Protein AF-A0A7S1RHR1-F1 (afdb_monomer_lite)

Radius of gyration: 19.96 Å; chains: 1; bounding box: 43×44×59 Å

Organism: Alexandrium catenella (NCBI:txid2925)

pLDDT: mean 72.11, std 17.08, range [37.34, 98.31]

Sequence (278 aa):
VALNMLRVDAGNPLFGNVAAIFSPSLWQGAVAAAGIDSGIYTLCCNHTYLRTNGSAQVPCRRIAPTLLCRAGEPTPGVFGAMDHALLNNHLMYGAADSLLRVLSRWHGDGGANITLLESTYFIEANILGSPLYSERHVKALVGSFGPLFGTARGRLLQEYAARHSIALAWALGPALSNVSKMDDRTMAISFHPQARLLDATSPALDLVNVTIARSVKEAFVRIWDGASRERDALGQLPQGRVLELWEAAKRALPAALHVHLPAAGDCTDWHACLGLNA

Foldseek 3Di:
DFDPLVQFQQAAVVPDQKDFDFFCVLCPQFAAWELADVVLLCLALVPVLVPDPPRDCPVNVVCVVLFPSPFDDFPQDDPPPDRHTYRDSCSNVVHPCLVVVSVVVLVPPLDDQDAVSPRNRTGGSPRPDDRPDDLLGTQEMEGQLQPQQLDPNVVVVLVVCQVSLHWYWYDVGVVVDPPVDDDPPDDSPGRDSFFTFTQLPRPSVVLVVDDDDPQLNVQLVVLRNVSNVVCVVVVGDDPVVSVVSVVSNVVSDDLQRRATPAHVPQDPDSSSDRHDRD

Secondary structure (DSSP, 8-state):
-EE-TT--TT--TTS-SEEEEE-GGGGTT--EEESS-HHHHHHHH-HHHHTSTT--HHHHHHHGGGS--S-PPPBPP-TTT--SEEE--HHHHSSTTHHHHHHHHHTT-TTPPPPHHHHHS-EE---SS-----GGGEEEEEEEHHHHTTSHHHHHHHHHHHHTT-EEEEE-TTTTS-GGG--TTS-------PPEEE-TT-GGGGGGT-PPPHHHHHHHHHHHHHHHHHHHHHSSPPHHHHHHHHHHHHHHS-GGGEEPPPPTTS-S-TTT------

Structure (mmCIF, N/CA/C/O backbone):
data_AF-A0A7S1RHR1-F1
#
_entry.id   AF-A0A7S1RHR1-F1
#
loop_
_atom_site.group_PDB
_atom_site.id
_atom_site.type_symbol
_atom_site.label_atom_id
_atom_site.label_alt_id
_atom_site.label_comp_id
_atom_site.label_asym_id
_atom_site.label_entity_id
_atom_site.label_seq_id
_atom_site.pdbx_PDB_ins_code
_atom_site.Cartn_x
_atom_site.Cartn_y
_atom_site.Cartn_z
_atom_site.occupancy
_atom_site.B_iso_or_equiv
_atom_site.auth_seq_id
_atom_site.auth_comp_id
_atom_site.auth_asym_id
_atom_site.auth_atom_id
_atom_site.pdbx_PDB_model_num
ATOM 1 N N . VAL A 1 1 ? 3.230 -10.412 -10.188 1.00 51.38 1 VAL A N 1
ATOM 2 C CA . VAL A 1 1 ? 3.028 -10.038 -8.758 1.00 51.38 1 VAL A CA 1
ATOM 3 C C . VAL A 1 1 ? 4.259 -9.256 -8.345 1.00 51.38 1 VAL A C 1
ATOM 5 O O . VAL A 1 1 ? 5.352 -9.767 -8.519 1.00 51.38 1 VAL A O 1
ATOM 8 N N . ALA A 1 2 ? 4.129 -8.017 -7.877 1.00 53.66 2 ALA A N 1
ATOM 9 C CA . ALA A 1 2 ? 5.299 -7.209 -7.527 1.00 53.66 2 ALA A CA 1
ATOM 10 C C . ALA A 1 2 ? 5.720 -7.457 -6.071 1.00 53.66 2 ALA A C 1
ATOM 12 O O . ALA A 1 2 ? 4.872 -7.442 -5.176 1.00 53.66 2 ALA A O 1
ATOM 13 N N . LEU A 1 3 ? 7.017 -7.662 -5.826 1.00 57.94 3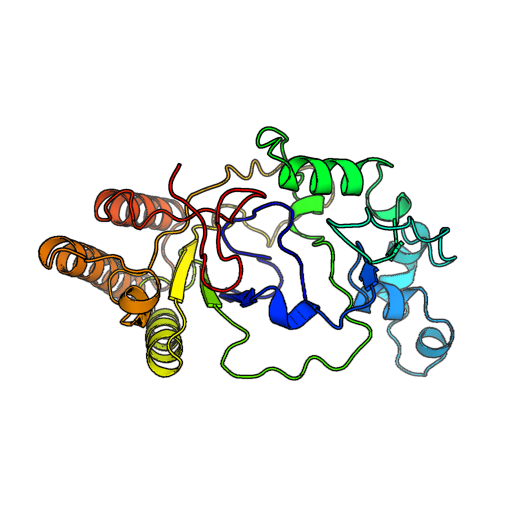 LEU A N 1
ATOM 14 C CA . LEU A 1 3 ? 7.556 -7.700 -4.470 1.00 57.94 3 LEU A CA 1
ATOM 15 C C . LEU A 1 3 ? 7.894 -6.271 -4.046 1.00 57.94 3 LEU A C 1
ATOM 17 O O . LEU A 1 3 ? 8.733 -5.605 -4.650 1.00 57.94 3 LEU A O 1
ATOM 21 N N . ASN A 1 4 ? 7.269 -5.790 -2.974 1.00 59.78 4 ASN A N 1
ATOM 22 C CA . ASN A 1 4 ? 7.582 -4.483 -2.397 1.00 59.78 4 ASN A CA 1
ATOM 23 C C . ASN A 1 4 ? 8.824 -4.563 -1.491 1.00 59.78 4 ASN A C 1
ATOM 25 O O . ASN A 1 4 ? 8.771 -4.287 -0.292 1.00 59.78 4 ASN A O 1
ATOM 29 N N . MET A 1 5 ? 9.945 -4.990 -2.074 1.00 56.50 5 MET A N 1
ATOM 30 C CA . MET A 1 5 ? 11.200 -5.238 -1.353 1.00 56.50 5 MET A CA 1
ATOM 31 C C . MET A 1 5 ? 11.839 -3.949 -0.816 1.00 56.50 5 MET A C 1
ATOM 33 O O . MET A 1 5 ? 12.637 -3.981 0.114 1.00 56.50 5 MET A O 1
ATOM 37 N N . LEU A 1 6 ? 11.444 -2.798 -1.364 1.00 57.69 6 LEU A N 1
ATOM 38 C CA . LEU A 1 6 ? 11.916 -1.477 -0.946 1.00 57.69 6 LEU A CA 1
ATOM 39 C C . LEU A 1 6 ? 11.135 -0.875 0.221 1.00 57.69 6 LEU A C 1
ATOM 41 O O . LEU A 1 6 ? 11.430 0.237 0.651 1.00 57.69 6 LEU A O 1
ATOM 45 N N . ARG A 1 7 ? 10.149 -1.607 0.738 1.00 64.31 7 ARG A N 1
ATOM 46 C CA . ARG A 1 7 ? 9.278 -1.171 1.826 1.00 64.31 7 ARG A CA 1
ATOM 47 C C . ARG A 1 7 ? 8.540 0.144 1.554 1.00 64.31 7 ARG A C 1
ATOM 49 O O . ARG A 1 7 ? 8.274 0.906 2.480 1.00 64.31 7 ARG A O 1
ATOM 56 N N . VAL A 1 8 ? 8.178 0.397 0.296 1.00 66.94 8 VAL A N 1
ATOM 57 C CA . VAL A 1 8 ? 7.383 1.573 -0.074 1.00 66.94 8 VAL A CA 1
ATOM 58 C C . VAL A 1 8 ? 6.013 1.458 0.591 1.00 66.94 8 VAL A C 1
ATOM 60 O O . VAL A 1 8 ? 5.354 0.416 0.547 1.00 66.94 8 VAL A O 1
ATOM 63 N N . ASP A 1 9 ? 5.561 2.510 1.247 1.00 68.12 9 ASP A N 1
ATOM 64 C CA . ASP A 1 9 ? 4.342 2.482 2.043 1.00 68.12 9 ASP A CA 1
ATOM 65 C C . ASP A 1 9 ? 3.096 2.229 1.175 1.00 68.12 9 ASP A C 1
ATOM 67 O O . ASP A 1 9 ? 2.330 1.333 1.512 1.00 68.12 9 ASP A O 1
ATOM 71 N N . ALA A 1 10 ? 2.921 2.892 0.027 1.00 63.47 10 ALA A N 1
ATOM 72 C CA . ALA A 1 10 ? 1.697 2.786 -0.790 1.00 63.47 10 ALA A CA 1
ATOM 73 C C . ALA A 1 10 ? 1.747 1.825 -1.996 1.00 63.47 10 ALA A C 1
ATOM 75 O O . ALA A 1 10 ? 0.843 1.847 -2.830 1.00 63.47 10 ALA A O 1
ATOM 76 N N . GLY A 1 11 ? 2.758 0.960 -2.109 1.00 62.16 11 GLY A N 1
ATOM 77 C CA . GLY A 1 11 ? 2.964 0.190 -3.344 1.00 62.16 11 GLY A CA 1
ATOM 78 C C . GLY A 1 11 ? 3.371 1.095 -4.518 1.00 62.16 11 GLY A C 1
ATOM 79 O O . GLY A 1 11 ? 3.924 2.171 -4.295 1.00 62.16 11 GLY A O 1
ATOM 80 N N . ASN A 1 12 ? 3.150 0.662 -5.766 1.00 61.69 12 ASN A N 1
ATOM 81 C CA . ASN A 1 12 ? 3.604 1.411 -6.943 1.00 61.69 12 ASN A CA 1
ATOM 82 C C . ASN A 1 12 ? 2.559 2.451 -7.402 1.00 61.69 12 ASN A C 1
ATOM 84 O O . ASN A 1 12 ? 1.489 2.054 -7.872 1.00 61.69 12 ASN A O 1
ATOM 88 N N . PRO A 1 13 ? 2.869 3.761 -7.356 1.00 58.56 13 PRO A N 1
ATOM 89 C CA . PRO A 1 13 ? 1.935 4.818 -7.754 1.00 58.56 13 PRO A CA 1
ATOM 90 C C . PRO A 1 13 ? 1.550 4.801 -9.239 1.00 58.56 13 PRO A C 1
ATOM 92 O O . PRO A 1 13 ? 0.553 5.415 -9.610 1.00 58.56 13 PRO A O 1
ATOM 95 N N . LEU A 1 14 ? 2.321 4.125 -10.097 1.00 59.72 14 LEU A N 1
ATOM 96 C CA . LEU A 1 14 ? 2.040 4.036 -11.531 1.00 59.72 14 LEU A CA 1
ATOM 97 C C . LEU A 1 14 ? 0.889 3.076 -11.856 1.00 59.72 14 LEU A C 1
ATOM 99 O O . LEU A 1 14 ? 0.256 3.221 -12.898 1.00 59.72 14 LEU A O 1
ATOM 103 N N . PHE A 1 15 ? 0.609 2.104 -10.983 1.00 60.72 15 PHE A N 1
ATOM 104 C CA . PHE A 1 15 ? -0.313 0.998 -11.282 1.00 60.72 15 PHE A CA 1
ATOM 105 C C . PHE A 1 15 ? -1.647 1.090 -10.538 1.00 60.72 15 PHE A C 1
ATOM 107 O O . PHE A 1 15 ? -2.517 0.240 -10.722 1.00 60.72 15 PHE A O 1
ATOM 114 N N . GLY A 1 16 ? -1.841 2.136 -9.733 1.00 72.56 16 GLY A N 1
ATOM 115 C CA . GLY A 1 16 ? -3.128 2.458 -9.133 1.00 72.56 16 GLY A CA 1
ATOM 116 C C . GLY A 1 16 ? -3.031 2.978 -7.706 1.00 72.56 16 GLY A C 1
ATOM 117 O O . GLY A 1 16 ? -1.963 3.107 -7.119 1.00 72.56 16 GLY A O 1
ATOM 118 N N . ASN A 1 17 ? -4.203 3.264 -7.142 1.00 82.81 17 ASN A N 1
ATOM 119 C CA . ASN A 1 17 ? -4.338 3.817 -5.793 1.00 82.81 17 ASN A CA 1
ATOM 120 C C . ASN A 1 17 ? -4.521 2.739 -4.713 1.00 82.81 17 ASN A C 1
ATOM 122 O O . ASN A 1 17 ? -4.714 3.079 -3.548 1.00 82.81 17 ASN A O 1
ATOM 126 N N . VAL A 1 18 ? -4.530 1.462 -5.097 1.00 84.75 18 VAL A N 1
ATOM 127 C CA . VAL A 1 18 ? -4.710 0.322 -4.194 1.00 84.75 18 VAL A CA 1
ATOM 128 C C . VAL A 1 18 ? -3.635 -0.708 -4.502 1.00 84.75 18 VAL A C 1
ATOM 130 O O . VAL A 1 18 ? -3.480 -1.111 -5.653 1.00 84.75 18 VAL A O 1
ATOM 133 N N . ALA A 1 19 ? -2.929 -1.155 -3.472 1.00 83.75 19 ALA A N 1
ATOM 134 C CA . ALA A 1 19 ? -1.992 -2.266 -3.548 1.00 83.75 19 ALA A CA 1
ATOM 135 C C . ALA A 1 19 ? -2.483 -3.434 -2.683 1.00 83.75 19 ALA A C 1
ATOM 137 O O . ALA A 1 19 ? -3.143 -3.232 -1.665 1.00 83.75 19 ALA A O 1
ATOM 138 N N . ALA A 1 20 ? -2.142 -4.660 -3.076 1.00 83.56 20 ALA A N 1
ATOM 139 C CA . ALA A 1 20 ? -2.413 -5.862 -2.295 1.00 83.56 20 ALA A CA 1
ATOM 140 C C . ALA A 1 20 ? -1.114 -6.406 -1.695 1.00 83.56 20 ALA A C 1
ATOM 142 O O . ALA A 1 20 ? -0.080 -6.460 -2.363 1.00 83.56 20 ALA A O 1
ATOM 143 N N . ILE A 1 21 ? -1.181 -6.828 -0.435 1.00 80.38 21 ILE A N 1
ATOM 144 C CA . ILE A 1 21 ? -0.123 -7.561 0.253 1.00 80.38 21 ILE A CA 1
ATOM 145 C C . ILE A 1 21 ? -0.544 -9.021 0.304 1.00 80.38 21 ILE A C 1
ATOM 147 O O . ILE A 1 21 ? -1.533 -9.386 0.948 1.00 80.38 21 ILE A O 1
ATOM 151 N N . PHE A 1 22 ? 0.233 -9.852 -0.377 1.00 78.69 22 PHE A N 1
ATOM 152 C CA . PHE A 1 22 ? -0.018 -11.280 -0.444 1.00 78.69 22 PHE A CA 1
ATOM 153 C C . PHE A 1 22 ? 0.652 -12.023 0.717 1.00 78.69 22 PHE A C 1
ATOM 155 O O . PHE A 1 22 ? 1.689 -11.606 1.237 1.00 78.69 22 PHE A O 1
ATOM 162 N N . SER A 1 23 ? 0.040 -13.127 1.133 1.00 77.25 23 SER A N 1
ATOM 163 C CA . SER A 1 23 ? 0.667 -14.096 2.029 1.00 77.25 23 SER A CA 1
ATOM 164 C C . SER A 1 23 ? 1.804 -14.818 1.297 1.00 77.25 23 SER A C 1
ATOM 166 O O . SER A 1 23 ? 1.631 -15.151 0.120 1.00 77.25 23 SER A O 1
ATOM 168 N N . PRO A 1 24 ? 2.929 -15.137 1.965 1.00 73.25 24 PRO A N 1
ATOM 169 C CA . PRO A 1 24 ? 4.011 -15.914 1.354 1.00 73.25 24 PRO A CA 1
ATOM 170 C C . PRO A 1 24 ? 3.569 -17.277 0.804 1.00 73.25 24 PRO A C 1
ATOM 172 O O . PRO A 1 24 ? 4.206 -17.806 -0.101 1.00 73.25 24 PRO A O 1
ATOM 175 N N . SER A 1 25 ? 2.457 -17.838 1.296 1.00 73.94 25 SER A N 1
ATOM 176 C CA . SER A 1 25 ? 1.901 -19.098 0.780 1.00 73.94 25 SER A CA 1
ATOM 177 C C . SER A 1 25 ? 1.485 -19.005 -0.686 1.00 73.94 25 SER A C 1
ATOM 179 O O . SER A 1 25 ? 1.529 -20.012 -1.387 1.00 73.94 25 SER A O 1
ATOM 181 N N . LEU A 1 26 ? 1.159 -17.806 -1.185 1.00 72.19 26 LEU A N 1
ATOM 182 C CA . LEU A 1 26 ? 0.900 -17.595 -2.609 1.00 72.19 26 LEU A CA 1
ATOM 183 C C . LEU A 1 26 ? 2.132 -17.928 -3.469 1.00 72.19 26 LEU A C 1
ATOM 185 O O . LEU A 1 26 ? 1.989 -18.225 -4.653 1.00 72.19 26 LEU A O 1
ATOM 189 N N . TRP A 1 27 ? 3.335 -17.855 -2.894 1.00 66.44 27 TRP A N 1
ATOM 190 C CA . TRP A 1 27 ? 4.604 -17.982 -3.611 1.00 66.44 27 TRP A CA 1
ATOM 191 C C . TRP A 1 27 ? 5.338 -19.290 -3.319 1.00 66.44 27 TRP A 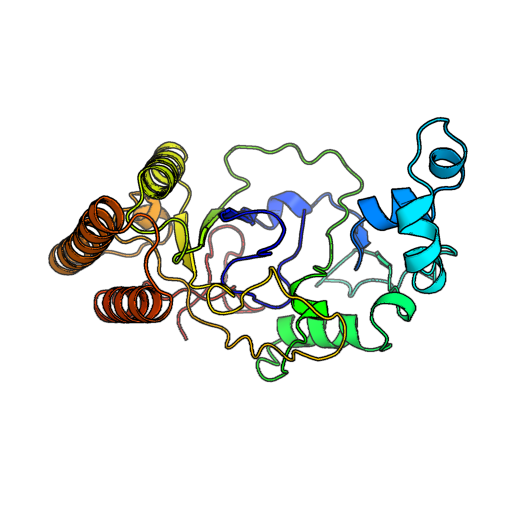C 1
ATOM 193 O O . TRP A 1 27 ? 6.371 -19.527 -3.928 1.00 66.44 27 TRP A O 1
ATOM 203 N N . GLN A 1 28 ? 4.821 -20.163 -2.446 1.00 66.00 28 GLN A N 1
ATOM 204 C CA . GLN A 1 28 ? 5.487 -21.434 -2.113 1.00 66.00 28 GLN A CA 1
ATOM 205 C C . GLN A 1 28 ? 5.733 -22.342 -3.333 1.00 66.00 28 GLN A C 1
ATOM 207 O O . GLN A 1 28 ? 6.618 -23.186 -3.286 1.00 66.00 28 GLN A O 1
ATOM 212 N N . GLY A 1 29 ? 4.973 -22.166 -4.420 1.00 58.94 29 GLY A N 1
ATOM 213 C CA . GLY A 1 29 ? 5.179 -22.865 -5.695 1.00 58.94 29 GLY A CA 1
ATOM 214 C C . GLY A 1 29 ? 5.792 -22.010 -6.809 1.00 58.94 29 GLY A C 1
ATOM 215 O O . GLY A 1 29 ? 5.849 -22.461 -7.951 1.00 58.94 29 GLY A O 1
ATOM 216 N N . ALA A 1 30 ? 6.189 -20.767 -6.526 1.00 60.31 30 ALA A N 1
ATOM 217 C CA . ALA A 1 30 ? 6.898 -19.947 -7.499 1.00 60.31 30 ALA A CA 1
ATOM 218 C C . ALA A 1 30 ? 8.349 -20.444 -7.630 1.00 60.31 30 ALA A C 1
ATOM 220 O O . ALA A 1 30 ? 8.926 -20.964 -6.682 1.00 60.31 30 ALA A O 1
ATOM 221 N N . VAL A 1 31 ? 8.919 -20.330 -8.832 1.00 54.53 31 VAL A N 1
ATOM 222 C CA . VAL A 1 31 ? 10.272 -20.842 -9.143 1.00 54.53 31 VAL A CA 1
ATOM 223 C C . VAL A 1 31 ? 11.233 -19.711 -9.538 1.00 54.53 31 VAL A C 1
ATOM 225 O O . VAL A 1 31 ? 12.451 -19.875 -9.511 1.00 54.53 31 VAL A O 1
ATOM 228 N N . ALA A 1 32 ? 10.710 -18.524 -9.864 1.00 57.66 32 ALA A N 1
ATOM 229 C CA . ALA A 1 32 ? 11.517 -17.374 -10.255 1.00 57.66 32 ALA A CA 1
ATOM 230 C C . ALA A 1 32 ? 10.906 -16.047 -9.781 1.00 57.66 32 ALA A C 1
ATOM 232 O O . ALA A 1 32 ? 9.690 -15.898 -9.672 1.00 57.66 32 ALA A O 1
ATOM 233 N N . ALA A 1 33 ? 11.779 -15.074 -9.530 1.00 55.94 33 ALA A N 1
ATOM 234 C CA . ALA A 1 33 ? 11.450 -13.659 -9.440 1.00 55.94 33 ALA A CA 1
ATOM 235 C C . ALA A 1 33 ? 12.447 -12.906 -10.328 1.00 55.94 33 ALA A C 1
ATOM 237 O O . ALA A 1 33 ? 13.637 -13.222 -10.331 1.00 55.94 33 ALA A O 1
ATOM 238 N N . ALA A 1 34 ? 11.986 -11.934 -11.111 1.00 56.00 34 ALA A N 1
ATOM 239 C CA . ALA A 1 34 ? 12.864 -11.119 -11.938 1.00 56.00 34 ALA A CA 1
ATOM 240 C C . ALA A 1 34 ? 12.864 -9.677 -11.442 1.00 56.00 34 ALA A C 1
ATOM 242 O O . ALA A 1 34 ? 11.834 -9.109 -11.113 1.00 56.00 34 ALA A O 1
ATOM 243 N N . GLY A 1 35 ? 14.023 -9.027 -11.468 1.00 55.16 35 GLY A N 1
ATOM 244 C CA . GLY A 1 35 ? 14.113 -7.614 -11.105 1.00 55.16 35 GLY A CA 1
ATOM 245 C C . GLY A 1 35 ? 13.209 -6.696 -11.926 1.00 55.16 35 GLY A C 1
ATOM 246 O O . GLY A 1 35 ? 12.921 -5.609 -11.466 1.00 55.16 35 GLY A O 1
ATOM 247 N N . ILE A 1 36 ? 12.747 -7.138 -13.097 1.00 59.81 36 ILE A N 1
ATOM 248 C CA . ILE A 1 36 ? 12.125 -6.310 -14.129 1.00 59.81 36 ILE A CA 1
ATOM 249 C C . ILE A 1 36 ? 10.686 -6.738 -14.379 1.00 59.81 36 ILE A C 1
ATOM 251 O O . ILE A 1 36 ? 10.382 -7.933 -14.366 1.00 59.81 36 ILE A O 1
ATOM 255 N N . ASP A 1 37 ? 9.869 -5.753 -14.746 1.00 62.09 37 ASP A N 1
ATOM 256 C CA . ASP A 1 37 ? 8.618 -5.927 -15.481 1.00 62.09 37 ASP A CA 1
ATOM 257 C C . ASP A 1 37 ? 8.791 -6.944 -16.639 1.00 62.09 37 ASP A C 1
ATOM 259 O O . ASP A 1 37 ? 9.420 -6.667 -17.670 1.00 62.09 37 ASP A O 1
ATOM 263 N N . SER A 1 38 ? 8.249 -8.154 -16.469 1.00 61.09 38 SER A N 1
ATOM 264 C CA . SER A 1 38 ? 8.263 -9.199 -17.503 1.00 61.09 38 SER A CA 1
ATOM 265 C C . SER A 1 38 ? 7.528 -8.776 -18.760 1.00 61.09 38 SER A C 1
ATOM 267 O O . SER A 1 38 ? 7.839 -9.287 -19.838 1.00 61.09 38 SER A O 1
ATOM 269 N N . GLY A 1 39 ? 6.585 -7.843 -18.648 1.00 66.56 39 GLY A N 1
ATOM 270 C CA . GLY A 1 39 ? 5.950 -7.170 -19.764 1.00 66.56 39 GLY A CA 1
ATOM 271 C C . GLY A 1 39 ? 6.989 -6.416 -20.576 1.00 66.56 39 GLY A C 1
ATOM 272 O O . GLY A 1 39 ? 7.149 -6.719 -21.750 1.00 66.56 39 GLY A O 1
ATOM 273 N N . ILE A 1 40 ? 7.777 -5.525 -19.969 1.00 68.62 40 ILE A N 1
ATOM 274 C CA . ILE A 1 40 ? 8.864 -4.809 -20.668 1.00 68.62 40 ILE A CA 1
ATOM 275 C C . ILE A 1 40 ? 9.868 -5.785 -21.298 1.00 68.62 40 ILE A C 1
ATOM 277 O O . ILE A 1 40 ? 10.240 -5.616 -22.462 1.00 68.62 40 ILE A O 1
ATOM 281 N N . TYR A 1 41 ? 10.275 -6.835 -20.579 1.00 70.50 41 TYR A N 1
ATOM 282 C CA . TYR A 1 41 ? 11.146 -7.863 -21.154 1.00 70.50 41 TYR A CA 1
ATOM 283 C C . TYR A 1 41 ? 10.479 -8.579 -22.339 1.00 70.50 41 TYR A C 1
ATOM 285 O O . TYR A 1 41 ? 11.090 -8.746 -23.388 1.00 70.50 41 TYR A O 1
ATOM 293 N N . THR A 1 42 ? 9.210 -8.969 -22.228 1.00 69.56 42 THR A N 1
ATOM 294 C CA . THR A 1 42 ? 8.474 -9.631 -23.317 1.00 69.56 42 THR A CA 1
ATOM 295 C C . THR A 1 42 ? 8.317 -8.702 -24.515 1.00 69.56 42 THR A C 1
ATOM 297 O O . THR A 1 42 ? 8.567 -9.104 -25.646 1.00 69.56 42 THR A O 1
ATOM 300 N N . LEU A 1 43 ? 7.976 -7.439 -24.278 1.00 70.38 43 LEU A N 1
ATOM 301 C CA . LEU A 1 43 ? 7.824 -6.434 -25.319 1.00 70.38 43 LEU A CA 1
ATOM 302 C C . LEU A 1 43 ? 9.141 -6.207 -26.067 1.00 70.38 43 LEU A C 1
ATOM 304 O O . LEU A 1 43 ? 9.110 -6.040 -27.283 1.00 70.38 43 LEU A O 1
ATOM 308 N N . CYS A 1 44 ? 10.282 -6.208 -25.366 1.00 74.62 44 CYS A N 1
ATOM 309 C CA . CYS A 1 44 ? 11.550 -5.717 -25.915 1.00 74.62 44 CYS A CA 1
ATOM 310 C C . CYS A 1 44 ? 12.625 -6.777 -26.171 1.00 74.62 44 CYS A C 1
ATOM 312 O O . CYS A 1 44 ? 13.544 -6.518 -26.946 1.00 74.62 44 CYS A O 1
ATOM 314 N N . CYS A 1 45 ? 12.509 -7.960 -25.573 1.00 72.12 45 CYS A N 1
ATOM 315 C CA . CYS A 1 45 ? 13.493 -9.038 -25.653 1.00 72.12 45 CYS A CA 1
ATOM 316 C C . CYS A 1 45 ? 12.924 -10.344 -26.233 1.00 72.12 45 CYS A C 1
ATOM 318 O O . CYS A 1 45 ? 13.695 -11.186 -26.695 1.00 72.12 45 CYS A O 1
ATOM 320 N N . ASN A 1 46 ? 11.597 -10.532 -26.275 1.00 74.00 46 ASN A N 1
ATOM 321 C CA . ASN A 1 46 ? 10.999 -11.708 -26.910 1.00 74.00 46 ASN A CA 1
ATOM 322 C C . ASN A 1 46 ? 10.933 -11.520 -28.436 1.00 74.00 46 ASN A C 1
ATOM 324 O O . ASN A 1 46 ? 10.043 -10.861 -28.976 1.00 74.00 46 ASN A O 1
ATOM 328 N N . HIS A 1 47 ? 11.873 -12.142 -29.151 1.00 72.94 47 HIS A N 1
ATOM 329 C CA . HIS A 1 47 ? 11.952 -12.068 -30.612 1.00 72.94 47 HIS A CA 1
ATOM 330 C C . HIS A 1 47 ? 10.693 -12.568 -31.334 1.00 72.94 47 HIS A C 1
ATOM 332 O O . HIS A 1 47 ? 10.392 -12.078 -32.422 1.00 72.94 47 HIS A O 1
ATOM 338 N N . THR A 1 48 ? 9.948 -13.509 -30.751 1.00 72.31 48 THR A N 1
ATOM 339 C CA . THR A 1 48 ? 8.683 -13.996 -31.318 1.00 72.31 48 THR A CA 1
ATOM 340 C C . THR A 1 48 ? 7.599 -12.925 -31.211 1.00 72.31 48 THR A C 1
ATOM 342 O O . THR A 1 48 ? 6.910 -12.642 -32.191 1.00 72.31 48 THR A O 1
ATOM 345 N N . TYR A 1 49 ? 7.501 -12.259 -30.057 1.00 71.62 49 TYR A N 1
ATOM 346 C CA . TYR A 1 49 ? 6.578 -11.140 -29.852 1.00 71.62 49 TYR A CA 1
ATOM 347 C C . TYR A 1 49 ? 6.888 -9.973 -30.805 1.00 71.62 49 TYR A C 1
ATOM 349 O O . TYR A 1 49 ? 6.008 -9.509 -31.528 1.00 71.62 49 TYR A O 1
ATOM 357 N N . LEU A 1 50 ? 8.161 -9.574 -30.894 1.00 73.06 50 LEU A N 1
ATOM 358 C CA . LEU A 1 50 ? 8.640 -8.477 -31.751 1.00 73.06 50 LEU A CA 1
ATOM 359 C C . LEU A 1 50 ? 8.389 -8.683 -33.254 1.00 73.06 50 LEU A C 1
ATOM 361 O O . LEU A 1 50 ? 8.361 -7.718 -34.020 1.00 73.06 50 LEU A O 1
ATOM 365 N N . ARG A 1 51 ? 8.247 -9.938 -33.692 1.00 75.62 51 ARG A N 1
ATOM 366 C CA . ARG A 1 51 ? 7.955 -10.303 -35.087 1.00 75.62 51 ARG A CA 1
ATOM 367 C C . ARG A 1 51 ? 6.458 -10.362 -35.395 1.00 75.62 51 ARG A C 1
ATOM 369 O O . ARG A 1 51 ? 6.094 -10.519 -36.556 1.00 75.62 51 ARG A O 1
ATOM 376 N N . THR A 1 52 ? 5.595 -10.241 -34.389 1.00 77.25 52 THR A N 1
ATOM 377 C CA . THR A 1 52 ? 4.141 -10.281 -34.579 1.00 77.25 52 THR A CA 1
ATOM 378 C C . THR A 1 52 ? 3.643 -8.929 -35.098 1.00 77.25 52 THR A C 1
ATOM 380 O O . THR A 1 52 ? 3.998 -7.879 -34.552 1.00 77.25 52 THR A O 1
ATOM 383 N N . ASN A 1 53 ? 2.821 -8.944 -36.153 1.00 73.88 53 ASN A N 1
ATOM 384 C CA . ASN A 1 53 ? 2.207 -7.740 -36.722 1.00 73.88 53 ASN A CA 1
ATOM 385 C C . ASN A 1 53 ? 1.363 -7.013 -35.664 1.00 73.88 53 ASN A C 1
ATOM 387 O O . ASN A 1 53 ? 0.509 -7.620 -35.025 1.00 73.88 53 ASN A O 1
ATOM 391 N N . GLY A 1 54 ? 1.600 -5.709 -35.491 1.00 68.19 54 GLY A N 1
ATOM 392 C CA . GLY A 1 54 ? 0.919 -4.884 -34.486 1.00 68.19 54 GLY A CA 1
ATOM 393 C C . GLY A 1 54 ? 1.651 -4.774 -33.143 1.00 68.19 54 GLY A C 1
ATOM 394 O O . GLY A 1 54 ? 1.222 -3.999 -32.291 1.00 68.19 54 GLY A O 1
ATOM 395 N N . SER A 1 55 ? 2.774 -5.478 -32.952 1.00 64.56 55 SER A N 1
ATOM 396 C CA . SER A 1 55 ? 3.658 -5.224 -31.809 1.00 64.56 55 SER A CA 1
ATOM 397 C C . SER A 1 55 ? 4.237 -3.803 -31.907 1.00 64.56 55 SER A C 1
ATOM 399 O O . SER A 1 55 ? 4.801 -3.396 -32.927 1.00 64.56 55 SER A O 1
ATOM 401 N N . ALA A 1 56 ? 4.058 -2.996 -30.858 1.00 57.72 56 ALA A N 1
ATOM 402 C CA . ALA A 1 56 ? 4.582 -1.635 -30.828 1.00 57.72 56 ALA A CA 1
ATOM 403 C C . ALA A 1 56 ? 6.111 -1.695 -30.687 1.00 57.72 56 ALA A C 1
ATOM 405 O O . ALA A 1 56 ? 6.637 -1.834 -29.590 1.00 57.72 56 ALA A O 1
ATOM 406 N N . GLN A 1 57 ? 6.848 -1.577 -31.793 1.00 57.31 57 GLN A N 1
ATOM 407 C CA . GLN A 1 57 ? 8.321 -1.571 -31.768 1.00 57.31 57 GLN A CA 1
ATOM 408 C C . GLN A 1 57 ? 8.919 -0.277 -31.175 1.00 57.31 57 GLN A C 1
ATOM 410 O O . GLN A 1 57 ? 10.119 -0.201 -30.900 1.00 57.31 57 GLN A O 1
ATOM 415 N N . VAL A 1 58 ? 8.099 0.767 -31.005 1.00 54.94 58 VAL A N 1
ATOM 416 C CA . VAL A 1 58 ? 8.546 2.132 -30.677 1.00 54.94 58 VAL A CA 1
ATOM 417 C C . VAL A 1 58 ? 9.061 2.285 -29.234 1.00 54.94 58 VAL A C 1
ATOM 419 O O . VAL A 1 58 ? 10.128 2.883 -29.081 1.00 54.94 58 VAL A O 1
ATOM 422 N N . PRO A 1 59 ? 8.417 1.730 -28.182 1.00 58.88 59 PRO A N 1
ATOM 423 C CA . PRO A 1 59 ? 8.955 1.793 -26.819 1.00 58.88 59 PRO A CA 1
ATOM 424 C C . PRO A 1 59 ? 10.291 1.047 -26.700 1.00 58.88 59 PRO A C 1
ATOM 426 O O . PRO A 1 59 ? 11.235 1.519 -26.065 1.00 58.88 59 PRO A O 1
ATOM 429 N N . CYS A 1 60 ? 10.419 -0.084 -27.395 1.00 61.00 60 CYS A N 1
ATOM 430 C CA . CYS A 1 60 ? 11.570 -0.962 -27.244 1.00 61.00 60 CYS A CA 1
ATOM 431 C C . CYS A 1 60 ? 12.843 -0.447 -27.900 1.00 61.00 60 CYS A C 1
ATOM 433 O O . CYS A 1 60 ? 13.915 -0.732 -27.392 1.00 61.00 60 CYS A O 1
ATOM 435 N N . ARG A 1 61 ? 12.792 0.383 -28.948 1.00 62.75 61 ARG A N 1
ATOM 436 C CA . ARG A 1 61 ? 14.034 0.974 -29.488 1.00 62.75 61 ARG A CA 1
ATOM 437 C C . ARG A 1 61 ? 14.774 1.860 -28.480 1.00 62.75 61 ARG A C 1
ATOM 439 O O . ARG A 1 61 ? 15.991 1.971 -28.575 1.00 62.75 61 ARG A O 1
ATOM 446 N N . ARG A 1 62 ? 14.060 2.487 -27.538 1.00 63.12 62 ARG A N 1
ATOM 447 C CA . ARG A 1 62 ? 14.662 3.338 -26.496 1.00 63.12 62 ARG A CA 1
ATOM 448 C C . ARG A 1 62 ? 15.096 2.546 -25.266 1.00 63.12 62 ARG A C 1
ATOM 450 O O . ARG A 1 62 ? 16.118 2.876 -24.682 1.00 63.12 62 ARG A O 1
ATOM 457 N N . ILE A 1 63 ? 14.329 1.518 -24.900 1.00 62.69 63 ILE A N 1
ATOM 458 C CA . ILE A 1 63 ? 14.525 0.753 -23.660 1.00 62.69 63 ILE A CA 1
ATOM 459 C C . ILE A 1 63 ? 15.400 -0.493 -23.894 1.00 62.69 63 ILE A C 1
ATOM 461 O O . ILE A 1 63 ? 16.184 -0.867 -23.037 1.00 62.69 63 ILE A O 1
ATOM 465 N N . ALA A 1 64 ? 15.349 -1.128 -25.068 1.00 64.38 64 ALA A N 1
ATOM 466 C CA . ALA A 1 64 ? 16.125 -2.341 -25.352 1.00 64.38 64 ALA A CA 1
ATOM 467 C C . ALA A 1 64 ? 17.647 -2.186 -25.167 1.00 64.38 64 ALA A C 1
ATOM 469 O O . ALA A 1 64 ? 18.251 -3.136 -24.679 1.00 64.38 64 ALA A O 1
ATOM 470 N N . PRO A 1 65 ? 18.294 -1.040 -25.476 1.00 65.94 65 PRO A N 1
ATOM 471 C CA . PRO A 1 65 ? 19.721 -0.867 -25.192 1.00 65.94 65 PRO A CA 1
ATOM 472 C C . PRO A 1 65 ? 20.069 -0.910 -23.697 1.00 65.94 65 PRO A C 1
ATOM 474 O O . PRO A 1 65 ? 21.207 -1.214 -23.354 1.00 65.94 65 PRO A O 1
ATOM 477 N N . THR A 1 66 ? 19.110 -0.611 -22.814 1.00 62.97 66 THR A N 1
ATOM 478 C CA . THR A 1 66 ? 19.275 -0.695 -21.355 1.00 62.97 66 THR A CA 1
ATOM 479 C C . THR A 1 66 ? 18.768 -2.022 -20.787 1.00 62.97 66 THR A C 1
ATOM 481 O O . THR A 1 66 ? 18.879 -2.258 -19.587 1.00 62.97 66 THR A O 1
ATOM 484 N N . LEU A 1 67 ? 18.245 -2.923 -21.628 1.00 65.56 67 LEU A N 1
ATOM 485 C CA . LEU A 1 67 ? 17.818 -4.259 -21.229 1.00 65.56 67 LEU A CA 1
ATOM 486 C C . LEU A 1 67 ? 18.842 -5.313 -21.655 1.00 65.56 67 LEU A C 1
ATOM 488 O O . LEU A 1 67 ? 19.174 -5.454 -22.831 1.00 65.56 67 LEU A O 1
ATOM 492 N N . LEU A 1 68 ? 19.274 -6.149 -20.711 1.00 66.19 68 LEU A N 1
ATOM 493 C CA . LEU A 1 68 ? 19.974 -7.395 -21.023 1.00 66.19 68 LEU A CA 1
ATOM 494 C C . LEU A 1 68 ? 18.985 -8.417 -21.586 1.00 66.19 68 LEU A C 1
ATOM 496 O O . LEU A 1 68 ? 18.498 -9.301 -20.887 1.00 66.19 68 LEU A O 1
ATOM 500 N N . CYS A 1 69 ? 18.679 -8.298 -22.878 1.00 66.81 69 CYS A N 1
ATOM 501 C CA . CYS A 1 69 ? 17.848 -9.278 -23.579 1.00 66.81 69 CYS A CA 1
ATOM 502 C C . CYS A 1 69 ? 18.557 -10.626 -23.774 1.00 66.81 69 CYS A C 1
ATOM 504 O O . CYS A 1 69 ? 17.905 -11.650 -23.968 1.00 66.81 69 CYS A O 1
ATOM 506 N N . ARG A 1 70 ? 19.892 -10.640 -23.688 1.00 64.50 70 ARG A N 1
ATOM 507 C CA . ARG A 1 70 ? 20.668 -11.864 -23.496 1.00 64.50 70 ARG A CA 1
ATOM 508 C C . ARG A 1 70 ? 20.631 -12.151 -22.004 1.00 64.50 70 ARG A C 1
ATOM 510 O O . ARG A 1 70 ? 21.194 -11.368 -21.248 1.00 64.50 70 ARG A O 1
ATOM 517 N N . ALA A 1 71 ? 19.914 -13.196 -21.598 1.00 53.41 71 ALA A N 1
ATOM 518 C CA . ALA A 1 71 ? 19.849 -13.616 -20.204 1.00 53.41 71 ALA A CA 1
ATOM 519 C C . ALA A 1 71 ? 21.266 -13.613 -19.605 1.00 53.41 71 ALA A C 1
ATOM 521 O O . ALA A 1 71 ? 22.136 -14.343 -20.078 1.00 53.41 71 ALA A O 1
ATOM 522 N N . GLY A 1 72 ? 21.510 -12.747 -18.619 1.00 53.69 72 GLY A N 1
ATOM 523 C CA . GLY A 1 72 ? 22.654 -12.931 -17.734 1.00 53.69 72 GLY A CA 1
ATOM 524 C C . GLY A 1 72 ? 22.484 -14.260 -17.006 1.00 53.69 72 GLY A C 1
ATOM 525 O O . GLY A 1 72 ? 21.353 -14.730 -16.848 1.00 53.69 72 GLY A O 1
ATOM 526 N N . GLU A 1 73 ? 23.587 -14.880 -16.593 1.00 56.06 73 GLU A N 1
ATOM 527 C CA . GLU A 1 73 ? 23.517 -16.079 -15.762 1.00 56.06 73 GLU A CA 1
ATOM 528 C C . GLU A 1 73 ? 22.608 -15.788 -14.556 1.00 56.06 73 GLU A C 1
ATOM 530 O O . GLU A 1 73 ? 22.842 -14.804 -13.842 1.00 56.06 73 GLU A O 1
ATOM 535 N N . PRO A 1 74 ? 21.527 -16.565 -14.356 1.00 56.78 74 PRO A N 1
ATOM 536 C CA . PRO A 1 74 ? 20.662 -16.379 -13.208 1.00 56.78 74 PRO A CA 1
ATOM 537 C C . PRO A 1 74 ? 21.514 -16.441 -11.942 1.00 56.78 74 PRO A C 1
ATOM 539 O O . PRO A 1 74 ? 22.270 -17.390 -11.744 1.00 56.78 74 PRO A O 1
ATOM 542 N N . THR A 1 75 ? 21.415 -15.429 -11.087 1.00 56.22 75 THR A N 1
ATOM 543 C CA . THR A 1 75 ? 22.082 -15.466 -9.789 1.00 56.22 75 THR A CA 1
ATOM 544 C C . THR A 1 75 ? 21.306 -16.453 -8.916 1.00 56.22 75 THR A C 1
ATOM 546 O O . THR A 1 75 ? 20.110 -16.240 -8.710 1.00 56.22 75 THR A O 1
ATOM 549 N N . PRO A 1 76 ? 21.910 -17.553 -8.439 1.00 51.94 76 PRO A N 1
ATOM 550 C CA . PRO A 1 76 ? 21.209 -18.480 -7.561 1.00 51.94 76 PRO A CA 1
ATOM 551 C C . PRO A 1 76 ? 20.756 -17.750 -6.292 1.00 51.94 76 PRO A C 1
ATOM 553 O O . PRO A 1 76 ? 21.482 -16.912 -5.753 1.00 51.94 76 PRO A O 1
ATOM 556 N N . GLY A 1 77 ? 19.538 -18.042 -5.841 1.00 48.28 77 GLY A N 1
ATOM 557 C CA . GLY A 1 77 ? 19.029 -17.532 -4.576 1.00 48.28 77 GLY A CA 1
ATOM 558 C C . GLY A 1 77 ? 19.773 -18.121 -3.375 1.00 48.28 77 GLY A C 1
ATOM 559 O O . GLY A 1 77 ? 20.568 -19.056 -3.496 1.00 48.28 77 GLY A O 1
ATOM 560 N N . VAL A 1 78 ? 19.537 -17.549 -2.196 1.00 45.03 78 VAL A N 1
ATOM 561 C CA . VAL A 1 78 ? 20.157 -18.004 -0.947 1.00 45.03 78 VAL A CA 1
ATOM 562 C C . VAL A 1 78 ? 19.299 -19.112 -0.343 1.00 45.03 78 VAL A C 1
ATOM 564 O O . VAL A 1 78 ? 18.184 -18.848 0.106 1.00 45.03 78 VAL A O 1
ATOM 567 N N . PHE A 1 79 ? 19.826 -20.336 -0.302 1.00 37.34 79 PHE A N 1
ATOM 568 C CA . PHE A 1 79 ? 19.144 -21.496 0.279 1.00 37.34 79 PHE A CA 1
ATOM 569 C C . PHE A 1 79 ? 18.617 -21.195 1.693 1.00 37.34 79 PHE A C 1
ATOM 571 O O . PHE A 1 79 ? 19.366 -20.728 2.554 1.00 37.34 79 PHE A O 1
ATOM 578 N N . GLY A 1 80 ? 17.321 -21.435 1.920 1.00 40.03 80 GLY A N 1
ATOM 579 C CA . GLY A 1 80 ? 16.638 -21.160 3.194 1.00 40.03 80 GLY A CA 1
ATOM 580 C C . GLY A 1 80 ? 16.078 -19.738 3.361 1.00 40.03 80 GLY A C 1
ATOM 581 O O . GLY A 1 80 ? 15.295 -19.507 4.280 1.00 40.03 80 GLY A O 1
ATOM 582 N N . ALA A 1 81 ? 16.418 -18.801 2.472 1.00 38.66 81 ALA A N 1
ATOM 583 C CA . ALA A 1 81 ? 15.819 -17.462 2.411 1.00 38.66 81 ALA A CA 1
ATOM 584 C C . ALA A 1 81 ? 15.073 -17.220 1.086 1.00 38.66 81 ALA A C 1
ATOM 586 O O . ALA A 1 81 ? 14.024 -16.579 1.065 1.00 38.66 81 ALA A O 1
ATOM 587 N N . MET A 1 82 ? 15.607 -17.742 -0.021 1.00 47.00 82 MET A N 1
ATOM 588 C CA . MET A 1 82 ? 15.045 -17.644 -1.362 1.00 47.00 82 MET A CA 1
ATOM 589 C C . MET A 1 82 ? 15.585 -18.782 -2.238 1.00 47.00 82 MET A C 1
ATOM 591 O O . MET A 1 82 ? 16.700 -18.698 -2.739 1.00 47.00 82 MET A O 1
ATOM 595 N N . ASP A 1 83 ? 14.778 -19.811 -2.502 1.00 53.38 83 ASP A N 1
ATOM 596 C CA . ASP A 1 83 ? 15.176 -20.945 -3.362 1.00 53.38 83 ASP A CA 1
ATOM 597 C C . ASP A 1 83 ? 14.975 -20.663 -4.870 1.00 53.38 83 ASP A C 1
ATOM 599 O O . ASP A 1 83 ? 14.785 -21.571 -5.676 1.00 53.38 83 ASP A O 1
ATOM 603 N N . HIS A 1 84 ? 14.959 -19.385 -5.260 1.00 54.75 84 HIS A N 1
ATOM 604 C CA . HIS A 1 84 ? 14.623 -18.923 -6.611 1.00 54.75 84 HIS A CA 1
ATOM 605 C C . HIS A 1 84 ? 15.860 -18.366 -7.317 1.00 54.75 84 HIS A C 1
ATOM 607 O O . HIS A 1 84 ? 16.715 -17.753 -6.683 1.00 54.75 84 HIS A O 1
ATOM 613 N N . ALA A 1 85 ? 15.937 -18.514 -8.639 1.00 54.12 85 ALA A N 1
ATOM 614 C CA . ALA A 1 85 ? 16.975 -17.864 -9.432 1.00 54.12 85 ALA A CA 1
ATOM 615 C C . ALA A 1 85 ? 16.605 -16.398 -9.720 1.00 54.12 85 ALA A C 1
ATOM 617 O O . ALA A 1 85 ? 15.482 -16.097 -10.132 1.00 54.12 85 ALA A O 1
ATOM 618 N N . LEU A 1 86 ? 17.556 -15.491 -9.513 1.00 58.72 86 LEU A N 1
ATOM 619 C CA . LEU A 1 86 ? 17.408 -14.053 -9.700 1.00 58.72 86 LEU A CA 1
ATOM 620 C C . LEU A 1 86 ? 17.952 -13.640 -11.066 1.00 58.72 86 LEU A C 1
ATOM 622 O O . LEU A 1 86 ? 19.133 -13.808 -11.370 1.00 58.72 86 LEU A O 1
ATOM 626 N N . LEU A 1 87 ? 17.095 -13.045 -11.889 1.00 58.31 87 LEU A N 1
ATOM 627 C CA . LEU A 1 87 ? 17.516 -12.430 -13.146 1.00 58.31 87 LEU A CA 1
ATOM 628 C C . LEU A 1 87 ? 17.961 -10.989 -12.880 1.00 58.31 87 LEU A C 1
ATOM 630 O O . LEU A 1 87 ? 17.152 -10.059 -12.868 1.00 58.31 87 LEU A O 1
ATOM 634 N N . ASN A 1 88 ? 19.261 -10.825 -12.644 1.00 57.75 88 ASN A N 1
ATOM 635 C CA . ASN A 1 88 ? 19.897 -9.531 -12.429 1.00 57.75 88 ASN A CA 1
ATOM 636 C C . ASN A 1 88 ? 20.088 -8.785 -13.754 1.00 57.75 88 ASN A C 1
ATOM 638 O O . ASN A 1 88 ? 20.960 -9.139 -14.549 1.00 57.75 88 ASN A O 1
ATOM 642 N N . ASN A 1 89 ? 19.321 -7.715 -13.988 1.00 60.19 89 ASN A N 1
ATOM 643 C CA . ASN A 1 89 ? 19.565 -6.828 -15.125 1.00 60.19 89 ASN A CA 1
ATOM 644 C C . ASN A 1 89 ? 20.330 -5.573 -14.705 1.00 60.19 89 ASN A C 1
ATOM 646 O O . ASN A 1 89 ? 19.770 -4.494 -14.525 1.00 60.19 89 ASN A O 1
ATOM 650 N N . HIS A 1 90 ? 21.642 -5.737 -14.571 1.00 60.88 90 HIS A N 1
ATOM 651 C CA . HIS A 1 90 ? 22.558 -4.672 -14.176 1.00 60.88 90 HIS A CA 1
ATOM 652 C C . HIS A 1 90 ? 22.579 -3.479 -15.152 1.00 60.88 90 HIS A C 1
ATOM 654 O O . HIS A 1 90 ? 22.882 -2.369 -14.722 1.00 60.88 90 HIS A O 1
ATOM 660 N N . LEU A 1 91 ? 22.224 -3.670 -16.434 1.00 60.81 91 LEU A N 1
ATOM 661 C CA . LEU A 1 91 ? 22.144 -2.571 -17.410 1.00 60.81 91 LEU A CA 1
ATOM 662 C C . LEU A 1 91 ? 20.954 -1.641 -17.151 1.00 60.81 91 LEU A C 1
ATOM 664 O O . LEU A 1 91 ? 21.078 -0.433 -17.337 1.00 60.81 91 LEU A O 1
ATOM 668 N N . MET A 1 92 ? 19.825 -2.186 -16.696 1.00 59.44 92 MET A N 1
ATOM 669 C CA . MET A 1 92 ? 18.618 -1.396 -16.450 1.00 59.44 92 MET A CA 1
ATOM 670 C C . MET A 1 92 ? 18.732 -0.564 -15.172 1.00 59.44 92 MET A C 1
ATOM 672 O O . MET A 1 92 ? 18.301 0.585 -15.140 1.00 59.44 92 MET A O 1
ATOM 676 N N . TYR A 1 93 ? 19.341 -1.131 -14.130 1.00 57.72 93 TYR A N 1
ATOM 677 C CA . TYR A 1 93 ? 19.467 -0.470 -12.829 1.00 57.72 93 TYR A CA 1
ATOM 678 C C . TYR A 1 93 ? 20.750 0.352 -12.672 1.00 57.72 93 TYR A C 1
ATOM 680 O O . TYR A 1 93 ? 20.931 1.000 -11.646 1.00 57.72 93 TYR A O 1
ATOM 688 N N . GLY A 1 94 ? 21.654 0.329 -13.659 1.00 53.88 94 GLY A N 1
ATOM 689 C CA . GLY A 1 94 ? 22.873 1.147 -13.689 1.00 53.88 94 GLY A CA 1
ATOM 690 C C . GLY A 1 94 ? 23.911 0.837 -12.599 1.00 53.88 94 GLY A C 1
ATOM 691 O O . GLY A 1 94 ? 24.985 1.433 -12.604 1.00 53.88 94 GLY A O 1
ATOM 692 N N . ALA A 1 95 ? 23.625 -0.093 -11.684 1.00 53.53 95 ALA A N 1
ATOM 693 C CA . ALA A 1 95 ? 24.506 -0.509 -10.602 1.00 53.53 95 ALA A CA 1
ATOM 694 C C . ALA A 1 95 ? 24.378 -2.019 -10.360 1.00 53.53 95 ALA A C 1
ATOM 696 O O . ALA A 1 95 ? 23.268 -2.542 -10.199 1.00 53.53 95 ALA A O 1
ATOM 697 N N . ALA A 1 96 ? 25.528 -2.697 -10.283 1.00 52.53 96 ALA A N 1
ATOM 698 C CA . ALA A 1 96 ? 25.647 -4.123 -9.969 1.00 52.53 96 ALA A CA 1
ATOM 699 C C . ALA A 1 96 ? 25.024 -4.500 -8.607 1.00 52.53 96 ALA A C 1
ATOM 701 O O . ALA A 1 96 ? 24.657 -5.653 -8.400 1.00 52.53 96 ALA A O 1
ATOM 702 N N . ASP A 1 97 ? 24.812 -3.516 -7.727 1.00 56.06 97 ASP A N 1
ATOM 703 C CA . ASP A 1 97 ? 24.392 -3.733 -6.340 1.00 56.06 97 ASP A CA 1
ATOM 704 C C . ASP A 1 97 ? 22.938 -3.348 -6.052 1.00 56.06 97 ASP A C 1
ATOM 706 O O . ASP A 1 97 ? 22.512 -3.421 -4.905 1.00 56.06 97 ASP A O 1
ATOM 710 N N . SER A 1 98 ? 22.148 -2.926 -7.043 1.00 57.38 98 SER A N 1
ATOM 711 C CA . SER A 1 98 ? 20.744 -2.529 -6.816 1.00 57.38 98 SER A CA 1
ATOM 712 C C . SER A 1 98 ? 19.935 -3.653 -6.157 1.00 57.38 98 SER A C 1
ATOM 714 O O . SER A 1 98 ? 19.339 -3.439 -5.103 1.00 57.38 98 SER A O 1
ATOM 716 N N . LEU A 1 99 ? 20.003 -4.875 -6.696 1.00 57.81 99 LEU A N 1
ATOM 717 C CA . LEU A 1 99 ? 19.368 -6.048 -6.094 1.00 57.81 99 LEU A CA 1
ATOM 718 C C . LEU A 1 99 ? 19.980 -6.402 -4.734 1.00 57.81 99 LEU A C 1
ATOM 720 O O . LEU A 1 99 ? 19.238 -6.662 -3.793 1.00 57.81 99 LEU A O 1
ATOM 724 N N . LEU A 1 100 ? 21.310 -6.378 -4.605 1.00 56.91 100 LEU A N 1
ATOM 725 C CA . LEU A 1 100 ? 21.996 -6.683 -3.345 1.00 56.91 100 LEU A CA 1
ATOM 726 C C . LEU A 1 100 ? 21.579 -5.710 -2.230 1.00 56.91 100 LEU A C 1
ATOM 728 O O . LEU A 1 100 ? 21.327 -6.122 -1.105 1.00 56.91 100 LEU A O 1
ATOM 732 N N . ARG A 1 101 ? 21.431 -4.427 -2.561 1.00 59.62 101 ARG A N 1
ATOM 733 C CA . ARG A 1 101 ? 20.995 -3.347 -1.668 1.00 59.62 101 ARG A CA 1
ATOM 734 C C . ARG A 1 101 ? 19.503 -3.418 -1.349 1.00 59.62 101 ARG A C 1
ATOM 736 O O . ARG A 1 101 ? 19.070 -2.993 -0.281 1.00 59.62 101 ARG A O 1
ATOM 743 N N . VAL A 1 102 ? 18.696 -3.944 -2.269 1.00 59.81 102 VAL A N 1
ATOM 744 C CA . VAL A 1 102 ? 17.283 -4.254 -2.020 1.00 59.81 102 VAL A CA 1
ATOM 745 C C . VAL A 1 102 ? 17.159 -5.469 -1.089 1.00 59.81 102 VAL A C 1
ATOM 747 O O . VAL A 1 102 ? 16.353 -5.453 -0.162 1.00 59.81 102 VAL A O 1
ATOM 750 N N . LEU A 1 103 ? 17.991 -6.494 -1.284 1.00 58.78 103 LEU A N 1
ATOM 751 C CA . LEU A 1 103 ? 18.057 -7.679 -0.429 1.00 58.78 103 LEU A CA 1
ATOM 752 C C . LEU A 1 103 ? 18.632 -7.357 0.960 1.00 58.78 103 LEU A C 1
ATOM 754 O O . LEU A 1 103 ? 18.097 -7.837 1.954 1.00 58.78 103 LEU A O 1
ATOM 758 N N . SER A 1 104 ? 19.648 -6.496 1.078 1.00 57.47 104 SER A N 1
ATOM 759 C CA . SER A 1 104 ? 20.222 -6.114 2.379 1.00 57.47 104 SER A CA 1
ATOM 760 C C . SER A 1 104 ? 19.208 -5.387 3.273 1.00 57.47 104 SER A C 1
ATOM 762 O O . SER A 1 104 ? 19.149 -5.622 4.479 1.00 57.47 104 SER A O 1
ATOM 764 N N . ARG A 1 105 ? 18.296 -4.599 2.685 1.00 61.34 105 ARG A N 1
ATOM 765 C CA . ARG A 1 105 ? 17.148 -4.014 3.406 1.00 61.34 105 ARG A CA 1
ATOM 766 C C . ARG A 1 105 ? 16.177 -5.054 3.945 1.00 61.34 105 ARG A C 1
ATOM 768 O O . ARG A 1 105 ? 15.517 -4.800 4.954 1.00 61.34 105 ARG A O 1
ATOM 775 N N . TRP A 1 106 ? 16.040 -6.207 3.293 1.00 57.03 106 TRP A N 1
ATOM 776 C CA . TRP A 1 106 ? 15.234 -7.305 3.833 1.00 57.03 106 TRP A CA 1
ATOM 777 C C . TRP A 1 106 ? 15.814 -7.759 5.177 1.00 57.03 106 TRP A C 1
ATOM 779 O O . TRP A 1 106 ? 15.075 -7.919 6.148 1.00 57.03 106 TRP A O 1
ATOM 789 N N . HIS A 1 107 ? 17.141 -7.829 5.258 1.00 56.97 107 HIS A N 1
ATOM 790 C CA . HIS A 1 107 ? 17.882 -8.226 6.451 1.00 56.97 107 HIS A CA 1
ATOM 791 C C . HIS A 1 107 ? 18.079 -7.114 7.495 1.00 56.97 107 HIS A C 1
ATOM 793 O O . HIS A 1 107 ? 18.740 -7.353 8.499 1.00 56.97 107 HIS A O 1
ATOM 799 N N . GLY A 1 108 ? 17.468 -5.936 7.315 1.00 54.31 108 GLY A N 1
ATOM 800 C CA . GLY A 1 108 ? 17.400 -4.910 8.362 1.00 54.31 108 GLY A CA 1
ATOM 801 C C . GLY A 1 108 ? 18.257 -3.662 8.145 1.00 54.31 108 GLY A C 1
ATOM 802 O O . GLY A 1 108 ? 18.214 -2.773 8.992 1.00 54.31 108 GLY A O 1
ATOM 803 N N . ASP A 1 109 ? 18.948 -3.517 7.008 1.00 57.12 109 ASP A N 1
ATOM 804 C CA . ASP A 1 109 ? 19.677 -2.282 6.670 1.00 57.12 109 ASP A CA 1
ATOM 805 C C . ASP A 1 109 ? 18.705 -1.158 6.252 1.00 57.12 109 ASP A C 1
ATOM 807 O O . ASP A 1 109 ? 18.586 -0.780 5.086 1.00 57.12 109 ASP A O 1
ATOM 811 N N . GLY A 1 110 ? 17.950 -0.624 7.214 1.00 52.66 110 GLY A N 1
ATOM 812 C CA . GLY A 1 110 ? 16.850 0.329 7.010 1.00 52.66 110 GLY A CA 1
ATOM 813 C C . GLY A 1 110 ? 17.245 1.749 6.574 1.00 52.66 110 GLY A C 1
ATOM 814 O O . GLY A 1 110 ? 16.392 2.631 6.583 1.00 52.66 110 GLY A O 1
ATOM 815 N N . GLY A 1 111 ? 18.509 1.999 6.216 1.00 53.72 111 GLY A N 1
ATOM 816 C CA . GLY A 1 111 ? 19.061 3.358 6.107 1.00 53.72 111 GLY A CA 1
ATOM 817 C C . GLY A 1 111 ? 19.325 3.905 4.701 1.00 53.72 111 GLY A C 1
ATOM 818 O O . GLY A 1 111 ? 19.613 5.091 4.566 1.00 53.72 111 GLY A O 1
ATOM 819 N N . ALA A 1 112 ? 19.271 3.099 3.639 1.00 57.34 112 ALA A N 1
ATOM 820 C CA . ALA A 1 112 ? 19.615 3.615 2.313 1.00 57.34 112 ALA A CA 1
ATOM 821 C C . ALA A 1 112 ? 18.466 4.463 1.717 1.00 57.34 112 ALA A C 1
ATOM 823 O O . ALA A 1 112 ? 17.286 4.113 1.806 1.00 57.34 112 ALA A O 1
ATOM 824 N N . ASN A 1 113 ? 18.786 5.555 1.022 1.00 60.66 113 ASN A N 1
ATOM 825 C CA . ASN A 1 113 ? 17.816 6.251 0.169 1.00 60.66 113 ASN A CA 1
ATOM 826 C C . ASN A 1 113 ? 17.530 5.391 -1.075 1.00 60.66 113 ASN A C 1
ATOM 828 O O . ASN A 1 113 ? 18.467 4.866 -1.682 1.00 60.66 113 ASN A O 1
ATOM 832 N N . ILE A 1 114 ? 16.255 5.219 -1.440 1.00 57.78 114 ILE A N 1
ATOM 833 C CA . ILE A 1 114 ? 15.885 4.699 -2.767 1.00 57.78 114 ILE A CA 1
ATOM 834 C C . ILE A 1 114 ? 15.740 5.866 -3.734 1.00 57.78 114 ILE A C 1
ATOM 836 O O . ILE A 1 114 ? 15.253 6.934 -3.371 1.00 57.78 114 ILE A O 1
ATOM 840 N N . THR A 1 115 ? 16.185 5.671 -4.964 1.00 61.59 115 THR A N 1
ATOM 841 C CA . THR A 1 115 ? 15.905 6.593 -6.062 1.00 61.59 115 THR A CA 1
ATOM 842 C C . THR A 1 115 ? 14.449 6.448 -6.503 1.00 61.59 115 THR A C 1
ATOM 844 O O . THR A 1 115 ? 13.806 5.426 -6.249 1.00 61.59 115 THR A O 1
ATOM 847 N N . LEU A 1 116 ? 13.917 7.460 -7.198 1.00 60.31 116 LEU A N 1
ATOM 848 C CA . LEU A 1 116 ? 12.602 7.342 -7.823 1.00 60.31 116 LEU A CA 1
ATOM 849 C C . LEU A 1 116 ? 12.546 6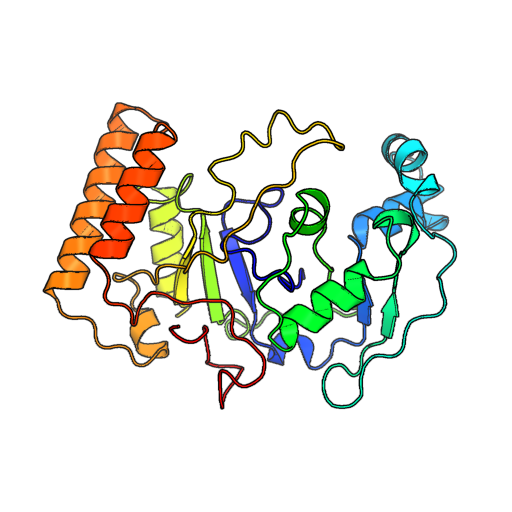.126 -8.754 1.00 60.31 116 LEU A C 1
ATOM 851 O O . LEU A 1 116 ? 11.583 5.373 -8.672 1.00 60.31 116 LEU A O 1
ATOM 855 N N . LEU A 1 117 ? 13.595 5.911 -9.556 1.00 60.62 117 LEU A N 1
ATOM 856 C CA . LEU A 1 117 ? 13.728 4.755 -10.441 1.00 60.62 117 LEU A CA 1
ATOM 857 C C . LEU A 1 117 ? 13.541 3.448 -9.660 1.00 60.62 117 LEU A C 1
ATOM 859 O O . LEU A 1 117 ? 12.703 2.626 -9.994 1.00 60.62 117 LEU A O 1
ATOM 863 N N . GLU A 1 118 ? 14.235 3.276 -8.544 1.00 62.41 118 GLU A N 1
ATOM 864 C CA . GLU A 1 118 ? 14.068 2.069 -7.732 1.00 62.41 118 GLU A CA 1
ATOM 865 C C . GLU A 1 118 ? 12.644 1.933 -7.173 1.00 62.41 118 GLU A C 1
ATOM 867 O O . GLU A 1 118 ? 12.112 0.831 -7.120 1.00 62.41 118 GLU A O 1
ATOM 872 N N . SER A 1 119 ? 11.980 3.040 -6.824 1.00 58.22 119 SER A N 1
ATOM 873 C CA . SER A 1 119 ? 10.589 3.006 -6.346 1.00 58.22 119 SER A CA 1
ATOM 874 C C . SER A 1 119 ? 9.549 2.692 -7.433 1.00 58.22 119 SER A C 1
ATOM 876 O O . SER A 1 119 ? 8.508 2.107 -7.129 1.00 58.22 119 SER A O 1
ATOM 878 N N . THR A 1 120 ? 9.804 3.076 -8.690 1.00 56.19 120 THR A N 1
ATOM 879 C CA . THR A 1 120 ? 8.907 2.815 -9.827 1.00 56.19 120 THR A CA 1
ATOM 880 C C . THR A 1 120 ? 9.168 1.464 -10.477 1.00 56.19 120 THR A C 1
ATOM 882 O O . THR A 1 120 ? 8.223 0.844 -10.970 1.00 56.19 120 THR A O 1
ATOM 885 N N . TYR A 1 121 ? 10.407 0.977 -10.431 1.00 54.16 121 TYR A N 1
ATOM 886 C CA . TYR A 1 121 ? 10.815 -0.326 -10.938 1.00 54.16 121 TYR A CA 1
ATOM 887 C C . TYR A 1 121 ? 10.917 -1.316 -9.774 1.00 54.16 121 TYR A C 1
ATOM 889 O O . TYR A 1 121 ? 11.979 -1.572 -9.214 1.00 54.16 121 TYR A O 1
ATOM 897 N N . PHE A 1 122 ? 9.761 -1.862 -9.399 1.00 57.44 122 PHE A N 1
ATOM 898 C CA . PHE A 1 122 ? 9.665 -3.009 -8.502 1.00 57.44 122 PHE A CA 1
ATOM 899 C C . PHE A 1 122 ? 10.471 -4.185 -9.050 1.00 57.44 122 PHE A C 1
ATOM 901 O O . PHE A 1 122 ? 10.523 -4.396 -10.259 1.00 57.44 122 PHE A O 1
ATOM 908 N N . ILE A 1 123 ? 10.997 -5.004 -8.140 1.00 57.12 123 ILE A N 1
ATOM 909 C CA . ILE A 1 123 ? 11.373 -6.374 -8.476 1.00 57.12 123 ILE A CA 1
ATOM 910 C C . ILE A 1 123 ? 10.069 -7.140 -8.669 1.00 57.12 123 ILE A C 1
ATOM 912 O O . ILE A 1 123 ? 9.281 -7.327 -7.733 1.00 57.12 123 ILE A O 1
ATOM 916 N N . GLU A 1 124 ? 9.793 -7.535 -9.903 1.00 57.28 124 GLU A N 1
ATOM 917 C CA . GLU A 1 124 ? 8.639 -8.361 -10.199 1.00 57.28 124 GLU A CA 1
ATOM 918 C C . GLU A 1 124 ? 8.921 -9.809 -9.797 1.00 57.28 124 GLU A C 1
ATOM 920 O O . GLU A 1 124 ? 9.744 -10.499 -10.390 1.00 57.28 124 GLU A O 1
ATOM 925 N N . ALA A 1 125 ? 8.177 -10.356 -8.836 1.00 54.16 125 ALA A N 1
ATOM 926 C CA . ALA A 1 125 ? 8.075 -11.807 -8.776 1.00 54.16 125 ALA A CA 1
ATOM 927 C C . ALA A 1 125 ? 7.300 -12.266 -10.016 1.00 54.16 125 ALA A C 1
ATOM 929 O O . ALA A 1 125 ? 6.064 -12.335 -10.029 1.00 54.16 125 ALA A O 1
ATOM 930 N N . ASN A 1 126 ? 8.048 -12.534 -11.082 1.00 53.72 126 ASN A N 1
ATOM 931 C CA . ASN A 1 126 ? 7.574 -13.219 -12.263 1.00 53.72 126 ASN A CA 1
ATOM 932 C C . ASN A 1 126 ? 7.354 -14.668 -11.889 1.00 53.72 126 ASN A C 1
ATOM 934 O O . ASN A 1 126 ? 8.205 -15.528 -12.097 1.00 53.72 126 ASN A O 1
ATOM 938 N N . ILE A 1 127 ? 6.189 -14.906 -11.296 1.00 52.81 127 ILE A N 1
ATOM 939 C CA . ILE A 1 127 ? 5.699 -16.240 -11.014 1.00 52.81 127 ILE A CA 1
ATOM 940 C C . ILE A 1 127 ? 5.541 -16.920 -12.374 1.00 52.81 127 ILE A C 1
ATOM 942 O O . ILE A 1 127 ? 4.587 -16.660 -13.106 1.00 52.81 127 ILE A O 1
ATOM 946 N N . LEU A 1 128 ? 6.500 -17.775 -12.726 1.00 51.12 128 LEU A N 1
ATOM 947 C CA . LEU A 1 128 ? 6.382 -18.693 -13.852 1.00 51.12 128 LEU A CA 1
ATOM 948 C C . LEU A 1 128 ? 5.404 -19.802 -13.447 1.00 51.12 128 LEU A C 1
ATOM 950 O O . LEU A 1 128 ? 5.794 -20.893 -13.046 1.00 51.12 128 LEU A O 1
ATOM 954 N N . GLY A 1 129 ? 4.118 -19.465 -13.469 1.00 51.53 129 GLY A N 1
ATOM 955 C CA . GLY A 1 129 ? 3.017 -20.315 -13.040 1.00 51.53 129 GLY A CA 1
ATOM 956 C C . GLY A 1 129 ? 1.701 -19.542 -13.057 1.00 51.53 129 GLY A C 1
ATOM 957 O O . GLY A 1 129 ? 1.689 -18.318 -13.144 1.00 51.53 129 GLY A O 1
ATOM 958 N N . SER A 1 130 ? 0.576 -20.252 -12.984 1.00 47.53 130 SER A N 1
ATOM 959 C CA . SER A 1 130 ? -0.734 -19.624 -12.781 1.00 47.53 130 SER A CA 1
ATOM 960 C C . SER A 1 130 ? -1.002 -19.546 -11.279 1.00 47.53 130 SER A C 1
ATOM 962 O O . SER A 1 130 ? -1.372 -20.570 -10.700 1.00 47.53 130 SER A O 1
ATOM 964 N N . PRO A 1 131 ? -0.796 -18.394 -10.610 1.00 55.19 131 PRO A N 1
ATOM 965 C CA . PRO A 1 131 ? -1.208 -18.266 -9.223 1.00 55.19 131 PRO A CA 1
ATOM 966 C C . PRO A 1 131 ? -2.723 -18.460 -9.158 1.00 55.19 131 PRO A C 1
ATOM 968 O O . PRO A 1 131 ? -3.493 -17.656 -9.683 1.00 55.19 131 PRO A O 1
ATOM 971 N N . LEU A 1 132 ? -3.164 -19.543 -8.521 1.00 57.03 132 LEU A N 1
ATOM 972 C CA . LEU A 1 132 ? -4.567 -19.702 -8.173 1.00 57.03 132 LEU A CA 1
ATOM 973 C C . LEU A 1 132 ? -4.829 -18.807 -6.964 1.00 57.03 132 LEU A C 1
ATOM 975 O O . LEU A 1 132 ? -4.482 -19.131 -5.825 1.00 57.03 132 LEU A O 1
ATOM 979 N N . TYR A 1 133 ? -5.391 -17.630 -7.224 1.00 60.38 133 TYR A N 1
ATOM 980 C CA . TYR A 1 133 ? -5.847 -16.733 -6.174 1.00 60.38 133 TYR A CA 1
ATOM 981 C C . TYR A 1 133 ? -7.004 -17.404 -5.430 1.00 60.38 133 TYR A C 1
ATOM 983 O O . TYR A 1 133 ? -8.129 -17.446 -5.918 1.00 60.38 133 TYR A O 1
ATOM 991 N N . SER A 1 134 ? -6.721 -17.947 -4.248 1.00 64.12 134 SER A N 1
ATOM 992 C CA . SER A 1 134 ? -7.75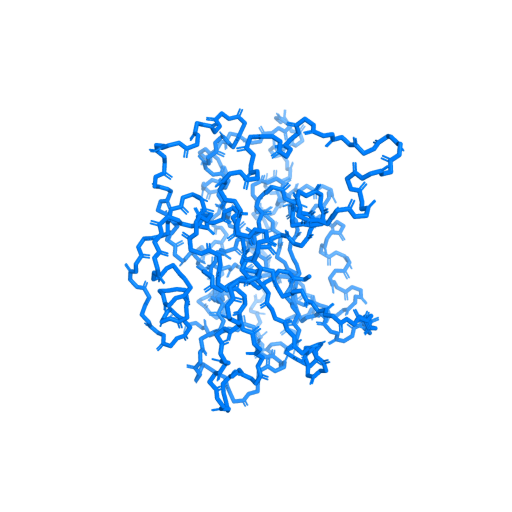8 -18.207 -3.260 1.00 64.12 134 SER A CA 1
ATOM 993 C C . SER A 1 134 ? -8.003 -16.922 -2.466 1.00 64.12 134 SER A C 1
ATOM 995 O O . SER A 1 134 ? -7.101 -16.090 -2.323 1.00 64.12 134 SER A O 1
ATOM 997 N N . GLU A 1 135 ? -9.204 -16.766 -1.912 1.00 61.00 135 GLU A N 1
ATOM 998 C CA . GLU A 1 135 ? -9.576 -15.603 -1.091 1.00 61.00 135 GLU A CA 1
ATOM 999 C C . GLU A 1 135 ? -8.636 -15.388 0.113 1.00 61.00 135 GLU A C 1
ATOM 1001 O O . GLU A 1 135 ? -8.547 -14.287 0.642 1.00 61.00 135 GLU A O 1
ATOM 1006 N N . ARG A 1 136 ? -7.864 -16.411 0.508 1.00 69.25 136 ARG A N 1
ATOM 1007 C CA . ARG A 1 136 ? -6.948 -16.379 1.659 1.00 69.25 136 ARG A CA 1
ATOM 1008 C C . ARG A 1 136 ? -5.527 -15.924 1.329 1.00 69.25 136 ARG A C 1
ATOM 1010 O O . ARG A 1 136 ? -4.669 -15.909 2.208 1.00 69.25 136 ARG A O 1
ATOM 1017 N N . HIS A 1 137 ? -5.235 -15.595 0.072 1.00 78.88 137 HIS A N 1
ATOM 1018 C CA . HIS A 1 137 ? -3.879 -15.220 -0.336 1.00 78.88 137 HIS A CA 1
ATOM 1019 C C . HIS A 1 137 ? -3.591 -13.722 -0.215 1.00 78.88 137 HIS A C 1
ATOM 1021 O O . HIS A 1 137 ? -2.423 -13.344 -0.275 1.00 78.88 137 HIS A O 1
ATOM 1027 N N . VAL A 1 138 ? -4.605 -12.875 -0.012 1.00 83.69 138 VAL A N 1
ATOM 1028 C CA . VAL A 1 138 ? -4.433 -11.442 0.269 1.00 83.69 138 VAL A CA 1
ATOM 1029 C C . VAL A 1 138 ? -4.667 -11.210 1.755 1.00 83.69 138 VAL A C 1
ATOM 1031 O O . VAL A 1 138 ? -5.789 -11.337 2.227 1.00 83.69 138 VAL A O 1
ATOM 1034 N N . LYS A 1 139 ? -3.614 -10.856 2.496 1.00 84.00 139 LYS A N 1
ATOM 1035 C CA . LYS A 1 139 ? -3.724 -10.596 3.942 1.00 84.00 139 LYS A CA 1
ATOM 1036 C C . LYS A 1 139 ? -4.017 -9.136 4.264 1.00 84.00 139 LYS A C 1
ATOM 1038 O O . LYS A 1 139 ? -4.652 -8.845 5.273 1.00 84.00 139 LYS A O 1
ATOM 1043 N N . ALA A 1 140 ? -3.592 -8.219 3.394 1.00 88.50 140 ALA A N 1
ATOM 1044 C CA . ALA A 1 140 ? -3.927 -6.811 3.532 1.00 88.50 140 ALA A CA 1
ATOM 1045 C C . ALA A 1 140 ? -4.064 -6.097 2.186 1.00 88.50 140 ALA A C 1
ATOM 1047 O O . ALA A 1 140 ? -3.384 -6.424 1.214 1.00 88.50 140 ALA A O 1
ATOM 1048 N N . LEU A 1 141 ? -4.910 -5.076 2.163 1.00 90.06 141 LEU A N 1
ATOM 1049 C CA . LEU A 1 141 ? -4.968 -4.053 1.130 1.00 90.06 141 LEU A CA 1
ATOM 1050 C C . LEU A 1 141 ? -4.341 -2.771 1.669 1.00 90.06 141 LEU A C 1
ATOM 1052 O O . LEU A 1 141 ? -4.461 -2.451 2.852 1.00 90.06 141 LEU A O 1
ATOM 1056 N N . VAL A 1 142 ? -3.690 -2.024 0.787 1.00 90.19 142 VAL A N 1
ATOM 1057 C CA . VAL A 1 142 ? -3.129 -0.711 1.088 1.00 90.19 142 VAL A CA 1
ATOM 1058 C C . VAL A 1 142 ? -3.775 0.312 0.172 1.00 90.19 142 VAL A C 1
ATOM 1060 O O . VAL A 1 142 ? -3.559 0.290 -1.038 1.00 90.19 142 VAL A O 1
ATOM 1063 N N . GLY A 1 143 ? -4.581 1.199 0.747 1.00 90.81 143 GLY A N 1
ATOM 1064 C CA . GLY A 1 143 ? -5.163 2.332 0.042 1.00 90.81 143 GLY A CA 1
ATOM 1065 C C . GLY A 1 143 ? -4.236 3.543 0.088 1.00 90.81 143 GLY A C 1
ATOM 1066 O O . GLY A 1 143 ? -3.734 3.915 1.149 1.00 90.81 143 GLY A O 1
ATOM 1067 N N . SER A 1 144 ? -4.040 4.200 -1.052 1.00 88.75 144 SER A N 1
ATOM 1068 C CA . SER A 1 144 ? -3.366 5.495 -1.098 1.00 88.75 144 SER A CA 1
ATOM 1069 C C . SER A 1 144 ? -4.253 6.563 -0.452 1.00 88.75 144 SER A C 1
ATOM 1071 O O . SER A 1 144 ? -5.382 6.811 -0.886 1.00 88.75 144 SER A O 1
ATOM 1073 N N . PHE A 1 145 ? -3.746 7.196 0.603 1.00 91.81 145 PHE A N 1
ATOM 1074 C CA . PHE A 1 145 ? -4.496 8.121 1.448 1.00 91.81 145 PHE A CA 1
ATOM 1075 C C . PHE A 1 145 ? -4.941 9.364 0.664 1.00 91.81 145 PHE A C 1
ATOM 1077 O O . PHE A 1 145 ? -6.115 9.731 0.680 1.00 91.81 145 PHE A O 1
ATOM 1084 N N . GLY A 1 146 ? -4.030 9.971 -0.103 1.00 89.94 146 GLY A N 1
ATOM 1085 C CA . GLY A 1 146 ? -4.294 11.184 -0.883 1.00 89.94 146 GLY A CA 1
ATOM 1086 C C . GLY A 1 146 ? -5.464 11.088 -1.876 1.00 89.94 146 GLY A C 1
ATOM 1087 O O . GLY A 1 146 ? -6.326 11.965 -1.856 1.00 89.94 146 GLY A O 1
ATOM 1088 N N . PRO A 1 147 ? -5.548 10.067 -2.741 1.00 89.56 147 PRO A N 1
ATOM 1089 C CA . PRO A 1 147 ? -6.635 9.940 -3.710 1.00 89.56 147 PRO A CA 1
ATOM 1090 C C . PRO A 1 147 ? -7.887 9.211 -3.194 1.00 89.56 147 PRO A C 1
ATOM 1092 O O . PRO A 1 147 ? -8.936 9.360 -3.818 1.00 89.56 147 PRO A O 1
ATOM 1095 N N . LEU A 1 148 ? -7.820 8.419 -2.113 1.00 92.75 148 LEU A N 1
ATOM 1096 C CA . LEU A 1 148 ? -8.951 7.573 -1.687 1.00 92.75 148 LEU A CA 1
ATOM 1097 C C . LEU A 1 148 ? -9.571 7.950 -0.341 1.00 92.75 148 LEU A C 1
ATOM 1099 O O . LEU A 1 148 ? -10.777 7.758 -0.174 1.00 92.75 148 LEU A O 1
ATOM 1103 N N . PHE A 1 149 ? -8.799 8.466 0.615 1.00 95.69 149 PHE A N 1
ATOM 1104 C CA . PHE A 1 149 ? -9.292 8.683 1.975 1.00 95.69 149 PHE A CA 1
ATOM 1105 C C . PHE A 1 149 ? -10.396 9.747 2.007 1.00 95.69 149 PHE A C 1
ATOM 1107 O O . PHE A 1 149 ? -10.218 10.852 1.478 1.00 95.69 149 PHE A O 1
ATOM 1114 N N . GLY A 1 150 ? -11.541 9.408 2.605 1.00 96.62 150 GLY A N 1
ATOM 1115 C CA . GLY A 1 150 ? -12.733 10.259 2.608 1.00 96.62 150 GLY A CA 1
ATOM 1116 C C . GLY A 1 150 ? -13.498 10.290 1.278 1.00 96.62 150 GLY A C 1
ATOM 1117 O O . GLY A 1 150 ? -14.344 11.147 1.100 1.00 96.62 150 GLY A O 1
ATOM 1118 N N . THR A 1 151 ? -13.220 9.411 0.310 1.00 96.50 151 THR A N 1
ATOM 1119 C CA . THR A 1 151 ? -13.977 9.360 -0.962 1.00 96.50 151 THR A CA 1
ATOM 1120 C C . THR A 1 151 ? -14.976 8.205 -0.995 1.00 96.50 151 THR A C 1
ATOM 1122 O O . THR A 1 151 ? -14.814 7.211 -0.284 1.00 96.50 151 THR A O 1
ATOM 1125 N N . ALA A 1 152 ? -15.942 8.260 -1.920 1.00 96.44 152 ALA A N 1
ATOM 1126 C CA . ALA A 1 152 ? -16.816 7.122 -2.223 1.00 96.44 152 ALA A CA 1
ATOM 1127 C C . ALA A 1 152 ? -16.027 5.864 -2.645 1.00 96.44 152 ALA A C 1
ATOM 1129 O O . ALA A 1 152 ? -16.345 4.757 -2.222 1.00 96.44 152 ALA A O 1
ATOM 1130 N N . ARG A 1 153 ? -14.943 6.018 -3.422 1.00 94.81 153 ARG A N 1
ATOM 1131 C CA . ARG A 1 153 ? -14.066 4.892 -3.801 1.00 94.81 153 ARG A CA 1
ATOM 1132 C C . ARG A 1 153 ? -13.308 4.318 -2.604 1.00 94.81 153 ARG A C 1
ATOM 1134 O O . ARG A 1 153 ? -13.153 3.106 -2.509 1.00 94.81 153 ARG A O 1
ATOM 1141 N N . GLY A 1 154 ? -12.860 5.171 -1.686 1.00 95.25 154 GLY A N 1
ATOM 1142 C CA . GLY A 1 154 ? -12.259 4.742 -0.426 1.00 95.25 154 GLY A CA 1
ATOM 1143 C C . GLY A 1 154 ? -13.243 3.960 0.444 1.00 95.25 154 GLY A C 1
ATOM 1144 O O . GLY A 1 154 ? -12.861 2.950 1.027 1.00 95.25 154 GLY A O 1
ATOM 1145 N N . ARG A 1 155 ? -14.519 4.365 0.468 1.00 96.62 155 ARG A N 1
ATOM 1146 C CA . ARG A 1 155 ? -15.576 3.623 1.167 1.00 96.62 155 ARG A CA 1
ATOM 1147 C C . ARG A 1 155 ? -15.793 2.236 0.556 1.00 96.62 155 ARG A C 1
ATOM 1149 O O . ARG A 1 155 ? -15.813 1.258 1.293 1.00 96.62 155 ARG A O 1
ATOM 1156 N N . LEU A 1 156 ? -15.856 2.134 -0.774 1.00 96.00 156 LEU A N 1
ATOM 1157 C CA . LEU A 1 156 ? -15.942 0.839 -1.464 1.00 96.00 156 LEU A CA 1
ATOM 1158 C C . LEU A 1 156 ? -14.755 -0.075 -1.127 1.00 96.00 156 LEU A C 1
ATOM 1160 O O . LEU A 1 156 ? -14.933 -1.280 -0.981 1.00 96.00 156 LEU A O 1
ATOM 1164 N N . LEU A 1 157 ? -13.550 0.485 -0.968 1.00 94.25 157 LEU A N 1
ATOM 1165 C CA . LEU A 1 157 ? -12.376 -0.277 -0.537 1.00 94.25 157 LEU A CA 1
ATOM 1166 C C . LEU A 1 157 ? -12.521 -0.796 0.903 1.00 94.25 157 LEU A C 1
ATOM 1168 O O . LEU A 1 157 ? -12.207 -1.958 1.151 1.00 94.25 157 LEU A O 1
ATOM 1172 N N . GLN A 1 158 ? -13.023 0.027 1.833 1.00 95.38 158 GLN A N 1
ATOM 1173 C CA . GLN A 1 158 ? -13.331 -0.404 3.205 1.00 95.38 158 GLN A CA 1
ATOM 1174 C C . GLN A 1 158 ? -14.358 -1.540 3.219 1.00 95.38 158 GLN A C 1
ATOM 1176 O O . GLN A 1 158 ? -14.151 -2.550 3.886 1.00 95.38 158 GLN A O 1
ATOM 1181 N N . GLU A 1 159 ? -15.440 -1.402 2.452 1.00 94.19 159 GLU A N 1
ATOM 1182 C CA . GLU A 1 159 ? -16.492 -2.416 2.339 1.00 94.19 159 GLU A CA 1
ATOM 1183 C C . GLU A 1 159 ? -15.981 -3.717 1.715 1.00 94.19 159 GLU A C 1
ATOM 1185 O O . GLU A 1 159 ? -16.313 -4.801 2.192 1.00 94.19 159 GLU A O 1
ATOM 1190 N N . TYR A 1 160 ? -15.155 -3.621 0.671 1.00 92.81 160 TYR A N 1
ATOM 1191 C CA . TYR A 1 160 ? -14.521 -4.777 0.044 1.00 92.81 160 TYR A CA 1
ATOM 1192 C C . TYR A 1 160 ? -13.614 -5.508 1.040 1.00 92.81 160 TYR A C 1
ATOM 1194 O O . TYR A 1 160 ? -13.747 -6.716 1.229 1.00 92.81 160 TYR A O 1
ATOM 1202 N N . ALA A 1 161 ? -12.732 -4.774 1.723 1.00 92.50 161 ALA A N 1
ATOM 1203 C CA . ALA A 1 161 ? -11.836 -5.332 2.729 1.00 92.50 161 ALA A CA 1
ATOM 1204 C C . ALA A 1 161 ? -12.621 -6.017 3.863 1.00 92.50 161 ALA A C 1
ATOM 1206 O O . ALA A 1 161 ? -12.324 -7.151 4.228 1.00 92.50 161 ALA A O 1
ATOM 1207 N N . ALA A 1 162 ? -13.685 -5.372 4.350 1.00 91.56 162 ALA A N 1
ATOM 1208 C CA . ALA A 1 162 ? -14.576 -5.922 5.364 1.00 91.56 162 ALA A CA 1
ATOM 1209 C C . ALA A 1 162 ? -15.262 -7.219 4.909 1.00 91.56 162 ALA A C 1
ATOM 1211 O O . ALA A 1 162 ? -15.243 -8.213 5.634 1.00 91.56 162 ALA A O 1
ATOM 1212 N N . ARG A 1 163 ? -15.840 -7.223 3.701 1.00 90.88 163 ARG A N 1
ATOM 1213 C CA . ARG A 1 163 ? -16.571 -8.367 3.136 1.00 90.88 163 ARG A CA 1
ATOM 1214 C C . ARG A 1 163 ? -15.693 -9.603 2.974 1.00 90.88 163 ARG A C 1
ATOM 1216 O O . ARG A 1 163 ? -16.177 -10.711 3.168 1.00 90.88 163 ARG A O 1
ATOM 1223 N N . HIS A 1 164 ? -14.433 -9.404 2.608 1.00 89.38 164 HIS A N 1
ATOM 1224 C CA . HIS A 1 164 ? -13.490 -10.488 2.347 1.00 89.38 164 HIS A CA 1
ATOM 1225 C C . HIS A 1 164 ? -12.580 -10.802 3.539 1.00 89.38 164 HIS A C 1
ATOM 1227 O O . HIS A 1 164 ? -11.660 -11.600 3.394 1.00 89.38 164 HIS A O 1
ATOM 1233 N N . SER A 1 165 ? -12.816 -10.185 4.705 1.00 88.88 165 SER A N 1
ATOM 1234 C CA . SER A 1 165 ? -11.959 -10.339 5.887 1.00 88.88 165 SER A CA 1
ATOM 1235 C C . SER A 1 165 ? -10.481 -10.081 5.561 1.00 88.88 165 SER A C 1
ATOM 1237 O O . SER A 1 165 ? -9.603 -10.867 5.897 1.00 88.88 165 SER A O 1
ATOM 1239 N N . ILE A 1 166 ? -10.209 -8.972 4.874 1.00 89.31 166 ILE A N 1
ATOM 1240 C CA . ILE A 1 166 ? -8.860 -8.527 4.525 1.00 89.31 166 ILE A CA 1
ATOM 1241 C C . ILE A 1 166 ? -8.547 -7.280 5.346 1.00 89.31 166 ILE A C 1
ATOM 1243 O O . ILE A 1 166 ? -9.354 -6.350 5.412 1.00 89.31 166 ILE A O 1
ATOM 1247 N N . ALA A 1 167 ? -7.368 -7.225 5.965 1.00 91.25 167 ALA A N 1
ATOM 1248 C CA . ALA A 1 167 ? -6.954 -6.019 6.668 1.00 91.25 167 ALA A CA 1
ATOM 1249 C C . ALA A 1 167 ? -6.794 -4.851 5.688 1.00 91.25 167 ALA A C 1
ATOM 1251 O O . ALA A 1 167 ? -6.304 -5.019 4.574 1.00 91.25 167 ALA A O 1
ATOM 1252 N N . LEU A 1 168 ? -7.190 -3.650 6.094 1.00 93.25 168 LEU A N 1
ATOM 1253 C CA . LEU A 1 168 ? -6.996 -2.449 5.290 1.00 93.25 168 LEU A CA 1
ATOM 1254 C C . LEU A 1 168 ? -6.038 -1.524 6.021 1.00 93.25 168 LEU A C 1
ATOM 1256 O O . LEU A 1 168 ? -6.246 -1.219 7.192 1.00 93.25 168 LEU A O 1
ATOM 1260 N N . ALA A 1 169 ? -5.007 -1.074 5.319 1.00 93.31 169 ALA A N 1
ATOM 1261 C CA . ALA A 1 169 ? -4.110 -0.036 5.782 1.00 93.31 169 ALA A CA 1
ATOM 1262 C C . ALA A 1 169 ? -4.140 1.148 4.815 1.00 93.31 169 ALA A C 1
ATOM 1264 O O . ALA A 1 169 ? -4.340 0.988 3.610 1.00 93.31 169 ALA A O 1
ATOM 1265 N N . TRP A 1 170 ? -3.895 2.339 5.336 1.00 93.62 170 TRP A N 1
ATOM 1266 C CA . TRP A 1 170 ? -3.715 3.539 4.541 1.00 93.62 170 TRP A CA 1
ATOM 1267 C C . TRP A 1 170 ? -2.251 3.930 4.518 1.00 93.62 170 TRP A C 1
ATOM 1269 O O . TRP A 1 170 ? -1.575 3.900 5.544 1.00 93.62 170 TRP A O 1
ATOM 1279 N N . ALA A 1 171 ? -1.773 4.324 3.350 1.00 90.31 171 ALA A N 1
ATOM 1280 C CA . ALA A 1 171 ? -0.422 4.817 3.165 1.00 90.31 171 ALA A CA 1
ATOM 1281 C C . ALA A 1 171 ? -0.473 6.191 2.515 1.00 90.31 171 ALA A C 1
ATOM 1283 O O . ALA A 1 171 ? -1.263 6.406 1.591 1.00 90.31 171 ALA A O 1
ATOM 1284 N N . LEU A 1 172 ? 0.372 7.113 2.968 1.00 85.81 172 LEU A N 1
ATOM 1285 C CA . LEU A 1 172 ? 0.481 8.416 2.327 1.00 85.81 172 LEU A CA 1
ATOM 1286 C C . LEU A 1 172 ? 0.957 8.240 0.883 1.00 85.81 172 LEU A C 1
ATOM 1288 O O . LEU A 1 172 ? 0.424 8.866 -0.033 1.00 85.81 172 LEU A O 1
ATOM 1292 N N . GLY A 1 173 ? 1.889 7.314 0.672 1.00 72.94 173 GLY A N 1
ATOM 1293 C CA . GLY A 1 173 ? 2.485 7.054 -0.620 1.00 72.94 173 GLY A CA 1
ATOM 1294 C C . GLY A 1 173 ? 3.348 8.207 -1.102 1.00 72.94 173 GLY A C 1
ATOM 1295 O O . GLY A 1 173 ? 3.570 9.194 -0.396 1.00 72.94 173 GLY A O 1
ATOM 1296 N N . PRO A 1 174 ? 3.757 8.167 -2.375 1.00 61.88 174 PRO A N 1
ATOM 1297 C CA . PRO A 1 174 ? 4.427 9.286 -3.017 1.00 61.88 174 PRO A CA 1
ATOM 1298 C C . PRO A 1 174 ? 3.446 10.415 -3.371 1.00 61.88 174 PRO A C 1
ATOM 1300 O O . PRO A 1 174 ? 3.756 11.210 -4.256 1.00 61.88 174 PRO A O 1
ATOM 1303 N N . ALA A 1 175 ? 2.290 10.523 -2.689 1.00 48.78 175 ALA A N 1
ATOM 1304 C CA . ALA A 1 175 ? 1.226 11.516 -2.901 1.00 48.78 175 ALA A CA 1
ATOM 1305 C C . ALA A 1 175 ? 1.693 12.984 -2.820 1.00 48.78 175 ALA A C 1
ATOM 1307 O O . ALA A 1 175 ? 0.899 13.903 -3.003 1.00 48.78 175 ALA A O 1
ATOM 1308 N N . LEU A 1 176 ? 2.980 13.207 -2.559 1.00 52.66 176 LEU A N 1
ATOM 1309 C CA . LEU A 1 176 ? 3.642 14.501 -2.545 1.00 52.66 176 LEU A CA 1
ATOM 1310 C C . LEU A 1 176 ? 4.399 14.837 -3.835 1.00 52.66 176 LEU A C 1
ATOM 1312 O O . LEU A 1 176 ? 4.872 15.962 -3.983 1.00 52.66 176 LEU A O 1
ATOM 1316 N N . SER A 1 177 ? 4.536 13.890 -4.761 1.00 48.91 177 SER A N 1
ATOM 1317 C CA . SER A 1 177 ? 5.219 14.107 -6.031 1.00 48.91 177 SER A CA 1
ATOM 1318 C C . SER A 1 177 ? 4.191 14.179 -7.152 1.00 48.91 177 SER A C 1
ATOM 1320 O O . SER A 1 177 ? 3.418 13.250 -7.370 1.00 48.91 177 SER A O 1
ATOM 1322 N N . ASN A 1 178 ? 4.161 15.300 -7.871 1.00 47.56 178 ASN A N 1
ATOM 1323 C CA . ASN A 1 178 ? 3.472 15.403 -9.153 1.00 47.56 178 ASN A CA 1
ATOM 1324 C C . ASN A 1 178 ? 4.157 14.451 -10.148 1.00 47.56 178 ASN A C 1
ATOM 1326 O O . ASN A 1 178 ? 4.999 14.863 -10.942 1.00 47.56 178 ASN A O 1
ATOM 1330 N N . VAL A 1 179 ? 3.794 13.167 -10.095 1.00 50.88 179 VAL A N 1
ATOM 1331 C CA . VAL A 1 179 ? 4.295 12.098 -10.976 1.00 50.88 179 VAL A CA 1
ATOM 1332 C C . VAL A 1 179 ? 4.070 12.436 -12.458 1.00 50.88 179 VAL A C 1
ATOM 1334 O O . VAL A 1 179 ? 4.791 11.963 -13.328 1.00 50.88 179 VAL A O 1
ATOM 1337 N N . SER A 1 180 ? 3.130 13.337 -12.761 1.00 44.75 180 SER A N 1
ATOM 1338 C CA . SER A 1 180 ? 2.845 13.821 -14.115 1.00 44.75 180 SER A CA 1
ATOM 1339 C C . SER A 1 180 ? 3.960 14.662 -14.761 1.00 44.75 180 SER A C 1
ATOM 1341 O O . SER A 1 180 ? 3.828 15.014 -15.932 1.00 44.75 180 SER A O 1
ATOM 1343 N N . LYS A 1 181 ? 5.053 14.983 -14.049 1.00 44.81 181 LYS A N 1
ATOM 1344 C CA . LYS A 1 181 ? 6.221 15.713 -14.584 1.00 44.81 181 LYS A CA 1
ATOM 1345 C C . LYS A 1 181 ? 7.554 15.015 -14.274 1.00 44.81 181 LYS A C 1
ATOM 1347 O O . LYS A 1 181 ? 8.505 15.664 -13.846 1.00 44.81 181 LYS A O 1
ATOM 1352 N N . MET A 1 182 ? 7.620 13.696 -14.442 1.00 50.56 182 MET A N 1
ATOM 1353 C CA . MET A 1 182 ? 8.867 12.941 -14.267 1.00 50.56 182 MET A CA 1
ATOM 1354 C C . MET A 1 182 ? 9.859 13.221 -15.408 1.00 50.56 182 MET A C 1
ATOM 1356 O O . MET A 1 182 ? 9.660 12.781 -16.536 1.00 50.56 182 MET A O 1
ATOM 1360 N N . ASP A 1 183 ? 10.931 13.951 -15.099 1.00 48.88 183 ASP A N 1
ATOM 1361 C CA . ASP A 1 183 ? 12.225 13.827 -15.780 1.00 48.88 183 ASP A CA 1
ATOM 1362 C C . ASP A 1 183 ? 12.950 12.614 -15.169 1.00 48.88 183 ASP A C 1
ATOM 1364 O O . ASP A 1 183 ? 13.123 12.543 -13.950 1.00 48.88 183 ASP A O 1
ATOM 1368 N N . ASP A 1 184 ? 13.360 11.669 -16.020 1.00 47.00 184 ASP A N 1
ATOM 1369 C CA . ASP A 1 184 ? 14.023 10.403 -15.674 1.00 47.00 184 ASP A CA 1
ATOM 1370 C C . ASP A 1 184 ? 15.309 10.555 -14.832 1.00 47.00 184 ASP A C 1
ATOM 1372 O O . ASP A 1 184 ? 15.826 9.556 -14.331 1.00 47.00 184 ASP A O 1
ATOM 1376 N N . ARG A 1 185 ? 15.879 11.762 -14.678 1.00 44.88 185 ARG A N 1
ATOM 1377 C CA . ARG A 1 185 ? 17.262 11.921 -14.191 1.00 44.88 185 ARG A CA 1
ATOM 1378 C C . ARG A 1 185 ? 17.460 12.576 -12.827 1.00 44.88 185 ARG A C 1
ATOM 1380 O O . ARG A 1 185 ? 18.578 12.499 -12.321 1.00 44.88 185 ARG A O 1
ATOM 1387 N N . THR A 1 186 ? 16.464 13.222 -12.217 1.00 43.44 186 THR A N 1
ATOM 1388 C CA . THR A 1 186 ? 16.777 14.239 -11.183 1.00 43.44 186 THR A CA 1
ATOM 1389 C C . THR A 1 186 ? 16.076 14.138 -9.832 1.00 43.44 186 THR A C 1
ATOM 1391 O O . THR A 1 186 ? 16.394 14.937 -8.953 1.00 43.44 186 THR A O 1
ATOM 1394 N N . MET A 1 187 ? 15.211 13.155 -9.567 1.00 44.47 187 MET A N 1
ATOM 1395 C CA . MET A 1 187 ? 14.571 13.069 -8.246 1.00 44.47 187 MET A CA 1
ATOM 1396 C C . MET A 1 187 ? 14.960 11.822 -7.453 1.00 44.47 187 MET A C 1
ATOM 1398 O O . MET A 1 187 ? 14.396 10.739 -7.600 1.00 44.47 187 MET A O 1
ATOM 1402 N N . ALA A 1 188 ? 15.886 12.014 -6.514 1.00 45.66 188 ALA A N 1
ATOM 1403 C CA . ALA A 1 188 ? 15.916 11.215 -5.299 1.00 45.66 188 ALA A CA 1
ATOM 1404 C C . ALA A 1 188 ? 14.676 11.586 -4.471 1.00 45.66 188 ALA A C 1
ATOM 1406 O O . ALA A 1 188 ? 14.675 12.570 -3.733 1.00 45.66 188 ALA A O 1
ATOM 1407 N N . ILE A 1 189 ? 13.587 10.834 -4.627 1.00 50.75 189 ILE A N 1
ATOM 1408 C CA . ILE A 1 189 ? 12.470 10.927 -3.690 1.00 50.75 189 ILE A CA 1
ATOM 1409 C C . ILE A 1 189 ? 12.926 10.205 -2.430 1.00 50.75 189 ILE A C 1
ATOM 1411 O O . ILE A 1 189 ? 13.104 8.990 -2.439 1.00 50.75 189 ILE A O 1
ATOM 1415 N N . SER A 1 190 ? 13.154 10.947 -1.347 1.00 45.00 190 SER A N 1
ATOM 1416 C CA . SER A 1 190 ? 13.390 10.313 -0.055 1.00 45.00 190 SER A CA 1
ATOM 1417 C C . SER A 1 190 ? 12.077 9.696 0.411 1.00 45.00 190 SER A C 1
ATOM 1419 O O . SER A 1 190 ? 11.202 10.370 0.953 1.00 45.00 190 SER A O 1
ATOM 1421 N N . PHE A 1 191 ? 11.930 8.399 0.168 1.00 52.91 191 PHE A N 1
ATOM 1422 C CA . PHE A 1 191 ? 10.922 7.603 0.841 1.00 52.91 191 PHE A CA 1
ATOM 1423 C C . PHE A 1 191 ? 11.416 7.382 2.261 1.00 52.91 191 PHE A C 1
ATOM 1425 O O . PHE A 1 191 ? 12.252 6.518 2.519 1.00 52.91 191 PHE A O 1
ATOM 1432 N N . HIS A 1 192 ? 10.917 8.188 3.190 1.00 54.09 192 HIS A N 1
ATOM 1433 C CA . HIS A 1 192 ? 10.942 7.755 4.576 1.00 54.09 192 HIS A CA 1
ATOM 1434 C C . HIS A 1 192 ? 10.009 6.546 4.668 1.00 54.09 192 HIS A C 1
ATOM 1436 O O . HIS A 1 192 ? 8.905 6.629 4.122 1.00 54.09 192 HIS A O 1
ATOM 1442 N N . PRO A 1 193 ? 10.420 5.432 5.297 1.00 60.00 193 PRO A N 1
ATOM 1443 C CA . PRO A 1 193 ? 9.524 4.320 5.572 1.00 60.00 193 PRO A CA 1
ATOM 1444 C C . PRO A 1 193 ? 8.424 4.823 6.510 1.00 60.00 193 PRO A C 1
ATOM 1446 O O . PRO A 1 193 ? 8.540 4.773 7.732 1.00 60.00 193 PRO A O 1
ATOM 1449 N N . GLN A 1 194 ? 7.372 5.402 5.936 1.00 66.31 194 GLN A N 1
ATOM 1450 C CA . GLN A 1 194 ? 6.244 5.882 6.703 1.00 66.31 194 GLN A CA 1
ATOM 1451 C C . GLN A 1 194 ? 5.448 4.673 7.172 1.00 66.31 194 GLN A C 1
ATOM 1453 O O . GLN A 1 194 ? 5.276 3.689 6.446 1.00 66.31 194 GLN A O 1
ATOM 1458 N N . ALA A 1 195 ? 4.990 4.744 8.418 1.00 78.00 195 ALA A N 1
ATOM 1459 C CA . ALA A 1 195 ? 4.030 3.784 8.923 1.00 78.00 195 ALA A CA 1
ATOM 1460 C C . ALA A 1 195 ? 2.775 3.830 8.052 1.00 78.00 195 ALA A C 1
ATOM 1462 O O . ALA A 1 195 ? 2.329 4.901 7.637 1.00 78.00 195 ALA A O 1
ATOM 1463 N N . ARG A 1 196 ? 2.185 2.668 7.806 1.00 89.69 196 ARG A N 1
ATOM 1464 C CA . ARG A 1 196 ? 0.818 2.580 7.314 1.00 89.69 196 ARG A CA 1
ATOM 1465 C C . ARG A 1 196 ? -0.120 2.632 8.504 1.00 89.69 196 ARG A C 1
ATOM 1467 O O . ARG A 1 196 ? 0.181 2.098 9.566 1.00 89.69 196 ARG A O 1
ATOM 1474 N N . LEU A 1 197 ? -1.271 3.246 8.308 1.00 92.94 197 LEU A N 1
ATOM 1475 C CA . LEU A 1 197 ? -2.292 3.367 9.335 1.00 92.94 197 LEU A CA 1
ATOM 1476 C C . LEU A 1 197 ? -3.342 2.286 9.105 1.00 92.94 197 LEU A C 1
ATOM 1478 O O . LEU A 1 197 ? -4.060 2.350 8.106 1.00 92.94 197 LEU A O 1
ATOM 1482 N N . LEU A 1 198 ? -3.435 1.292 9.989 1.00 93.62 198 LEU A N 1
ATOM 1483 C CA . LEU A 1 198 ? -4.530 0.325 9.932 1.00 93.62 198 LEU A CA 1
ATOM 1484 C C . LEU A 1 198 ? -5.869 1.056 10.053 1.00 93.62 198 LEU A C 1
ATOM 1486 O O . LEU A 1 198 ? -6.045 1.953 10.879 1.00 93.62 198 LEU A O 1
ATOM 1490 N N . ASP A 1 199 ? -6.817 0.669 9.209 1.00 95.62 199 ASP A N 1
ATOM 1491 C CA . ASP A 1 199 ? -8.146 1.249 9.202 1.00 95.62 199 ASP A CA 1
ATOM 1492 C C . ASP A 1 199 ? -8.894 0.855 10.483 1.00 95.62 199 ASP A C 1
ATOM 1494 O O . ASP A 1 199 ? -9.342 -0.282 10.634 1.00 95.62 199 ASP A O 1
ATOM 1498 N N . ALA A 1 200 ? -9.059 1.819 11.393 1.00 94.31 200 ALA A N 1
ATOM 1499 C CA . ALA A 1 200 ? -9.739 1.636 12.678 1.00 94.31 200 ALA A CA 1
ATOM 1500 C C . ALA A 1 200 ? -11.230 1.256 12.562 1.00 94.31 200 ALA A C 1
ATOM 1502 O O . ALA A 1 200 ? -11.875 0.938 13.564 1.00 94.31 200 ALA A O 1
ATOM 1503 N N . THR A 1 201 ? -11.808 1.325 11.362 1.00 92.19 201 THR A N 1
ATOM 1504 C CA . THR A 1 201 ? -13.191 0.923 11.092 1.00 92.19 201 THR A CA 1
ATOM 1505 C C . THR A 1 201 ? -13.299 -0.482 10.518 1.00 92.19 201 THR A C 1
ATOM 1507 O O . THR A 1 201 ? -14.398 -1.041 10.539 1.00 92.19 201 THR A O 1
ATOM 1510 N N . SER A 1 202 ? -12.187 -1.062 10.056 1.00 87.31 202 SER A N 1
ATOM 1511 C CA . SER A 1 202 ? -12.186 -2.377 9.429 1.00 87.31 202 SER A CA 1
ATOM 1512 C C . SER A 1 202 ? -12.531 -3.474 10.442 1.00 87.31 202 SER A C 1
ATOM 1514 O O . SER A 1 202 ? -11.871 -3.585 11.472 1.00 87.31 202 SER A O 1
ATOM 1516 N N . PRO A 1 203 ? -13.519 -4.341 10.165 1.00 80.62 203 PRO A N 1
ATOM 1517 C CA . PRO A 1 203 ? -13.788 -5.502 11.013 1.00 80.62 203 PRO A CA 1
ATOM 1518 C C . PRO A 1 203 ? -12.646 -6.527 10.961 1.00 80.62 203 PRO A C 1
ATOM 1520 O O . PRO A 1 203 ? -12.522 -7.363 11.845 1.00 80.62 203 PRO A O 1
ATOM 1523 N N . ALA A 1 204 ? -11.762 -6.439 9.963 1.00 77.50 204 ALA A N 1
ATOM 1524 C CA . ALA A 1 204 ? -10.592 -7.300 9.842 1.00 77.50 204 ALA A CA 1
ATOM 1525 C C . ALA A 1 204 ? -9.513 -7.023 10.911 1.00 77.50 204 ALA A C 1
ATOM 1527 O O . ALA A 1 204 ? -8.492 -7.701 10.932 1.00 77.50 204 ALA A O 1
ATOM 1528 N N . LEU A 1 205 ? -9.715 -6.048 11.804 1.00 78.81 205 LEU A N 1
ATOM 1529 C CA . LEU A 1 205 ? -8.837 -5.822 12.956 1.00 78.81 205 LEU A CA 1
ATOM 1530 C C . LEU A 1 205 ? -8.837 -6.988 13.949 1.00 78.81 205 LEU A C 1
ATOM 1532 O O . LEU A 1 205 ? -7.824 -7.237 14.602 1.00 78.81 205 LEU A O 1
ATOM 1536 N N . ASP A 1 206 ? -9.925 -7.756 13.990 1.00 74.56 206 ASP A N 1
ATOM 1537 C CA . ASP A 1 206 ? -9.988 -8.991 14.771 1.00 74.56 206 ASP A CA 1
ATOM 1538 C C . ASP A 1 206 ? -8.939 -10.013 14.285 1.00 74.56 206 ASP A C 1
ATOM 1540 O O . ASP A 1 206 ? -8.454 -10.828 15.068 1.00 74.56 206 ASP A O 1
ATOM 1544 N N . LEU A 1 207 ? -8.505 -9.928 13.017 1.00 71.00 207 LEU A N 1
ATOM 1545 C CA . LEU A 1 207 ? -7.471 -10.801 12.444 1.00 71.00 207 LEU A CA 1
ATOM 1546 C C . LEU A 1 207 ? -6.060 -10.471 12.936 1.00 71.00 207 LEU A C 1
ATOM 1548 O O . LEU A 1 207 ? -5.180 -11.324 12.861 1.00 71.00 207 LEU A O 1
ATOM 1552 N N . VAL A 1 208 ? -5.830 -9.249 13.423 1.00 73.88 208 VAL A N 1
ATOM 1553 C CA . VAL A 1 208 ? -4.526 -8.818 13.954 1.00 73.88 208 VAL A CA 1
ATOM 1554 C C . VAL A 1 208 ? -4.478 -8.805 15.476 1.00 73.88 208 VAL A C 1
ATOM 1556 O O . VAL A 1 208 ? -3.491 -8.351 16.046 1.00 73.88 208 VAL A O 1
ATOM 1559 N N . ASN A 1 209 ? -5.517 -9.323 16.140 1.00 81.19 209 ASN A N 1
ATOM 1560 C CA . ASN A 1 209 ? -5.607 -9.392 17.598 1.00 81.19 209 ASN A CA 1
ATOM 1561 C C . ASN A 1 209 ? -5.388 -8.021 18.277 1.00 81.19 209 ASN A C 1
ATOM 1563 O O . ASN A 1 209 ? -4.732 -7.922 19.315 1.00 81.19 209 ASN A O 1
ATOM 1567 N N . VAL A 1 210 ? -5.914 -6.947 17.671 1.00 83.31 210 VAL A N 1
ATOM 1568 C CA . VAL A 1 210 ? -5.833 -5.586 18.219 1.00 83.31 210 VAL A CA 1
ATOM 1569 C C . VAL A 1 210 ? -7.210 -5.129 18.683 1.00 83.31 210 VAL A C 1
ATOM 1571 O O . VAL A 1 210 ? -8.107 -4.881 17.880 1.00 83.31 210 VAL A O 1
ATOM 1574 N N . THR A 1 211 ? -7.358 -4.927 19.991 1.00 85.81 211 THR A N 1
ATOM 1575 C CA . THR A 1 211 ? -8.557 -4.303 20.559 1.00 85.81 211 THR A CA 1
ATOM 1576 C C . THR A 1 211 ? -8.464 -2.786 20.431 1.00 85.81 211 THR A C 1
ATOM 1578 O O . THR A 1 211 ? -7.578 -2.155 21.008 1.00 85.81 211 THR A O 1
ATOM 1581 N N . ILE A 1 212 ? -9.405 -2.176 19.711 1.00 89.31 212 ILE A N 1
ATOM 1582 C CA . ILE A 1 212 ? -9.474 -0.718 19.565 1.00 89.31 212 ILE A CA 1
ATOM 1583 C C . ILE A 1 212 ? -10.499 -0.135 20.537 1.00 89.31 212 ILE A C 1
ATOM 1585 O O . ILE A 1 212 ? -11.670 -0.518 20.545 1.00 89.31 212 ILE A O 1
ATOM 1589 N N . ALA A 1 213 ? -10.076 0.860 21.321 1.00 94.12 213 ALA A N 1
ATOM 1590 C CA . ALA A 1 213 ? -10.989 1.643 22.143 1.00 94.12 213 ALA A CA 1
ATOM 1591 C C . ALA A 1 213 ? -12.017 2.377 21.267 1.00 94.12 213 ALA A C 1
ATOM 1593 O O . ALA A 1 213 ? -11.673 3.000 20.262 1.00 94.12 213 ALA A O 1
ATOM 1594 N N . ARG A 1 214 ? -13.286 2.382 21.684 1.00 95.25 214 ARG A N 1
ATOM 1595 C CA . ARG A 1 214 ? -14.376 3.052 20.954 1.00 95.25 214 ARG A CA 1
ATOM 1596 C C . ARG A 1 214 ? -14.044 4.503 20.571 1.00 95.25 214 ARG A C 1
ATOM 1598 O O . ARG A 1 214 ? -14.316 4.912 19.447 1.00 95.25 214 ARG A O 1
ATOM 1605 N N . SER A 1 215 ? -13.402 5.248 21.470 1.00 96.69 215 SER A N 1
ATOM 1606 C CA . SER A 1 215 ? -12.988 6.640 21.248 1.00 96.69 215 SER A CA 1
ATOM 1607 C C . SER A 1 215 ? -12.000 6.813 20.086 1.00 96.69 215 SER A C 1
ATOM 1609 O O . SER A 1 215 ? -12.093 7.801 19.359 1.00 96.69 215 SER A O 1
ATOM 1611 N N . VAL A 1 216 ? -11.093 5.852 19.875 1.00 95.69 216 VAL A N 1
ATOM 1612 C CA . VAL A 1 216 ? -10.134 5.836 18.755 1.00 95.69 216 VAL A CA 1
ATOM 1613 C C . VAL A 1 216 ? -10.873 5.632 17.436 1.00 95.69 216 VAL A C 1
ATOM 1615 O O . VAL A 1 216 ? -10.674 6.393 16.490 1.00 95.69 216 VAL A O 1
ATOM 1618 N N . LYS A 1 217 ? -11.791 4.656 17.387 1.00 95.81 217 LYS A N 1
ATOM 1619 C CA . LYS A 1 217 ? -12.629 4.409 16.205 1.00 95.81 217 LYS A CA 1
ATOM 1620 C C . LYS A 1 217 ? -13.462 5.640 15.847 1.00 95.81 217 LYS A C 1
ATOM 1622 O O . LYS A 1 217 ? -13.481 6.059 14.694 1.00 95.81 217 LYS A O 1
ATOM 1627 N N . GLU A 1 218 ? -14.102 6.260 16.835 1.00 96.81 218 GLU A N 1
ATOM 1628 C CA . GLU A 1 218 ? -14.881 7.485 16.636 1.00 96.81 218 GLU A CA 1
ATOM 1629 C C . GLU A 1 218 ? -14.010 8.663 16.172 1.00 96.81 218 GLU A C 1
ATOM 1631 O O . GLU A 1 218 ? -14.438 9.442 15.322 1.00 96.81 218 GLU A O 1
ATOM 1636 N N . ALA A 1 219 ? -12.781 8.798 16.684 1.00 97.81 219 ALA A N 1
ATOM 1637 C CA . ALA A 1 219 ? -11.842 9.821 16.225 1.00 97.81 219 ALA A CA 1
ATOM 1638 C C . ALA A 1 219 ? -11.447 9.622 14.758 1.00 97.81 219 ALA A C 1
ATOM 1640 O O . ALA A 1 219 ? -11.495 10.576 13.982 1.00 97.81 219 ALA A O 1
ATOM 1641 N N . PHE A 1 220 ? -11.132 8.389 14.361 1.00 96.94 220 PHE A N 1
ATOM 1642 C CA . PHE A 1 220 ? -10.791 8.069 12.979 1.00 96.94 220 PHE A CA 1
ATOM 1643 C C . PHE A 1 220 ? -11.966 8.322 12.020 1.00 96.94 220 PHE A C 1
ATOM 1645 O O . PHE A 1 220 ? -11.781 8.940 10.972 1.00 96.94 220 PHE A O 1
ATOM 1652 N N . VAL A 1 221 ? -13.191 7.940 12.406 1.00 97.56 221 VAL A N 1
ATOM 1653 C CA . VAL A 1 221 ? -14.414 8.230 11.633 1.00 97.56 221 VAL A CA 1
ATOM 1654 C C . VAL A 1 221 ? -14.630 9.735 11.472 1.00 97.56 221 VAL A C 1
ATOM 1656 O O . VAL A 1 221 ? -14.889 10.193 10.364 1.00 97.56 221 VAL A O 1
ATOM 1659 N N . ARG A 1 222 ? -14.445 10.538 12.531 1.00 98.31 222 ARG A N 1
ATOM 1660 C CA . ARG A 1 222 ? -14.558 12.005 12.423 1.00 98.31 222 ARG A CA 1
ATOM 1661 C C . ARG A 1 222 ? -13.580 12.595 11.406 1.00 98.31 222 ARG A C 1
ATOM 1663 O O . ARG A 1 222 ? -13.951 13.522 10.686 1.00 98.31 222 ARG A O 1
ATOM 1670 N N . ILE A 1 223 ? -12.354 12.072 11.344 1.00 98.31 223 ILE A N 1
ATOM 1671 C CA . ILE A 1 223 ? -11.332 12.510 10.381 1.00 98.31 223 ILE A CA 1
ATOM 1672 C C . ILE A 1 223 ? -11.731 12.101 8.959 1.00 98.31 223 ILE A C 1
ATOM 1674 O O . ILE A 1 223 ? -11.656 12.926 8.049 1.00 98.31 223 ILE A O 1
ATOM 1678 N N . TRP A 1 224 ? -12.217 10.869 8.775 1.00 98.25 224 TRP A N 1
ATOM 1679 C CA . TRP A 1 224 ? -12.755 10.395 7.497 1.00 98.25 224 TRP A CA 1
ATOM 1680 C C . TRP A 1 224 ? -13.897 11.279 6.989 1.00 98.25 224 TRP A C 1
ATOM 1682 O O . TRP A 1 224 ? -13.862 11.756 5.855 1.00 98.25 224 TRP A O 1
ATOM 1692 N N . ASP A 1 225 ? -14.898 11.529 7.830 1.00 98.12 225 ASP A N 1
ATOM 1693 C CA . ASP A 1 225 ? -16.077 12.306 7.451 1.00 98.12 225 ASP A CA 1
ATOM 1694 C C . ASP A 1 225 ? -15.721 13.777 7.196 1.00 98.12 225 ASP A C 1
ATOM 1696 O O . ASP A 1 225 ? -16.308 14.417 6.324 1.00 98.12 225 ASP A O 1
ATOM 1700 N N . GLY A 1 226 ? -14.740 14.318 7.928 1.00 98.19 226 GLY A N 1
ATOM 1701 C CA . GLY A 1 226 ? -14.157 15.631 7.650 1.00 98.19 226 GLY A CA 1
ATOM 1702 C C . GLY A 1 226 ? -13.535 15.698 6.257 1.00 98.19 226 GLY A C 1
ATOM 1703 O O . GLY A 1 226 ? -13.900 16.569 5.469 1.00 98.19 226 GLY A O 1
ATOM 1704 N N . ALA A 1 227 ? -12.676 14.730 5.925 1.00 97.69 227 ALA A N 1
ATOM 1705 C CA . ALA A 1 227 ? -12.073 14.621 4.600 1.00 97.69 227 ALA A CA 1
ATOM 1706 C C . ALA A 1 227 ? -13.127 14.474 3.489 1.00 97.69 227 ALA A C 1
ATOM 1708 O O . ALA A 1 227 ? -12.980 15.083 2.432 1.00 97.69 227 ALA A O 1
ATOM 1709 N N . SER A 1 228 ? -14.201 13.713 3.732 1.00 98.12 228 SER A N 1
ATOM 1710 C CA . SER A 1 228 ? -15.310 13.562 2.781 1.00 98.12 228 SER A CA 1
ATOM 1711 C C . SER A 1 228 ? -15.994 14.885 2.485 1.00 98.12 228 SER A C 1
ATOM 1713 O O . SER A 1 228 ? -16.074 15.274 1.325 1.00 98.12 228 SER A O 1
ATOM 1715 N N . ARG A 1 229 ? -16.405 15.626 3.521 1.00 98.25 229 ARG A N 1
ATOM 1716 C CA . ARG A 1 229 ? -17.076 16.922 3.336 1.00 98.25 229 ARG A CA 1
ATOM 1717 C C . ARG A 1 229 ? -16.208 17.927 2.582 1.00 98.25 229 ARG A C 1
ATOM 1719 O O . ARG A 1 229 ? -16.708 18.661 1.737 1.00 98.25 229 ARG A O 1
ATOM 1726 N N . GLU A 1 230 ? -14.910 17.967 2.875 1.00 97.62 230 GLU A N 1
ATOM 1727 C CA . GLU A 1 230 ? -13.987 18.864 2.173 1.00 97.62 230 GLU A CA 1
ATOM 1728 C C . GLU A 1 230 ? -13.815 18.485 0.700 1.00 97.62 230 GLU A C 1
ATOM 1730 O O . GLU A 1 230 ? -13.735 19.365 -0.155 1.00 97.62 230 GLU A O 1
ATOM 1735 N N . ARG A 1 231 ? -13.799 17.189 0.378 1.00 96.06 231 ARG A N 1
ATOM 1736 C CA . ARG A 1 231 ? -13.768 16.725 -1.015 1.00 96.06 231 ARG A CA 1
ATOM 1737 C C . ARG A 1 231 ? -15.069 16.988 -1.748 1.00 96.06 231 ARG A C 1
ATOM 1739 O O . ARG A 1 231 ? -15.012 17.350 -2.915 1.00 96.06 231 ARG A O 1
ATOM 1746 N N . ASP A 1 232 ? -16.212 16.858 -1.090 1.00 96.50 232 ASP A N 1
ATOM 1747 C CA . ASP A 1 232 ? -17.499 17.198 -1.701 1.00 96.50 232 ASP A CA 1
ATOM 1748 C C . ASP A 1 232 ? -17.547 18.689 -2.080 1.00 96.50 232 ASP A C 1
ATOM 1750 O O . ASP A 1 232 ? -18.113 19.053 -3.108 1.00 96.50 232 ASP A O 1
ATOM 1754 N N . ALA A 1 233 ? -16.887 19.546 -1.292 1.00 96.88 233 ALA A N 1
ATOM 1755 C CA . ALA A 1 233 ? -16.784 20.978 -1.561 1.00 96.88 233 ALA A CA 1
ATOM 1756 C C . ALA A 1 233 ? -15.715 21.348 -2.610 1.00 96.88 233 ALA A C 1
ATOM 1758 O O . ALA A 1 233 ? -15.932 22.259 -3.406 1.00 96.88 233 ALA A O 1
ATOM 1759 N N . LEU A 1 234 ? -14.551 20.685 -2.602 1.00 95.25 234 LEU A N 1
ATOM 1760 C CA . LEU A 1 234 ? -13.367 21.087 -3.385 1.00 95.25 234 LEU A CA 1
ATOM 1761 C C . LEU A 1 234 ? -13.040 20.155 -4.566 1.00 95.25 234 LEU A C 1
ATOM 1763 O O . LEU A 1 234 ? -12.189 20.471 -5.397 1.00 95.25 234 LEU A O 1
ATOM 1767 N N . GLY A 1 235 ? -13.656 18.978 -4.632 1.00 93.19 235 GLY A N 1
ATOM 1768 C CA . GLY A 1 235 ? -13.266 17.875 -5.508 1.00 93.19 235 GLY A CA 1
ATOM 1769 C C . GLY A 1 235 ? -11.957 17.218 -5.057 1.00 93.19 235 GLY A C 1
ATOM 1770 O O . GLY A 1 235 ? -11.952 16.166 -4.413 1.00 93.19 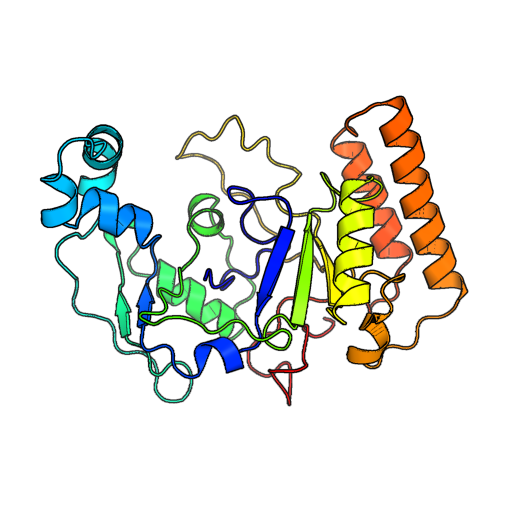235 GLY A O 1
ATOM 1771 N N . GLN A 1 236 ? -10.823 17.833 -5.401 1.00 89.69 236 GLN A N 1
ATOM 1772 C CA . GLN A 1 236 ? -9.493 17.358 -5.010 1.00 89.69 236 GLN A CA 1
ATOM 1773 C C . GLN A 1 236 ? -8.924 18.210 -3.876 1.00 89.69 236 GLN A C 1
ATOM 1775 O O . GLN A 1 236 ? -8.893 19.435 -3.957 1.00 89.69 236 GLN A O 1
ATOM 1780 N N . LEU A 1 237 ? -8.437 17.551 -2.821 1.00 90.88 237 LEU A N 1
ATOM 1781 C CA . LEU A 1 237 ? -7.781 18.247 -1.719 1.00 90.88 237 LEU A CA 1
ATOM 1782 C C . LEU A 1 237 ? -6.383 18.719 -2.145 1.00 90.88 237 LEU A C 1
ATOM 1784 O O . LEU A 1 237 ? -5.632 17.924 -2.721 1.00 90.88 237 LEU A O 1
ATOM 1788 N N . PRO A 1 238 ? -5.990 19.961 -1.810 1.00 91.19 238 PRO A N 1
ATOM 1789 C CA . PRO A 1 238 ? -4.607 20.398 -1.936 1.00 91.19 238 PRO A CA 1
ATOM 1790 C C . PRO A 1 238 ? -3.658 19.488 -1.148 1.00 91.19 238 PRO A C 1
ATOM 1792 O O . PRO A 1 238 ? -4.000 18.990 -0.074 1.00 91.19 238 PRO A O 1
ATOM 1795 N N . GLN A 1 239 ? -2.428 19.329 -1.637 1.00 86.25 239 GLN A N 1
ATOM 1796 C CA . GLN A 1 239 ? -1.411 18.465 -1.026 1.00 86.25 239 GLN A CA 1
ATOM 1797 C C . GLN A 1 239 ? -1.165 18.770 0.461 1.00 86.25 239 GLN A C 1
ATOM 1799 O O . GLN A 1 239 ? -1.108 17.851 1.276 1.00 86.25 239 GLN A O 1
ATOM 1804 N N . GLY A 1 240 ? -1.069 20.053 0.831 1.00 89.19 240 GLY A N 1
ATOM 1805 C CA . GLY A 1 240 ? -0.907 20.460 2.232 1.00 89.19 240 GLY A CA 1
ATOM 1806 C C . GLY A 1 240 ? -2.051 19.963 3.118 1.00 89.19 240 GLY A C 1
ATOM 1807 O O . GLY A 1 240 ? -1.818 19.474 4.218 1.00 89.19 240 GLY A O 1
ATOM 1808 N N . ARG A 1 241 ? -3.281 19.960 2.591 1.00 94.00 241 ARG A N 1
ATOM 1809 C CA . ARG A 1 241 ? -4.447 19.476 3.330 1.00 94.00 241 ARG A CA 1
ATOM 1810 C C . ARG A 1 241 ? -4.454 17.956 3.494 1.00 94.00 241 ARG A C 1
ATOM 1812 O O . ARG A 1 241 ? -4.829 17.453 4.549 1.00 94.00 241 ARG A O 1
ATOM 1819 N N . VAL A 1 242 ? -3.996 17.218 2.481 1.00 91.56 242 VAL A N 1
ATOM 1820 C CA . VAL A 1 242 ? -3.801 15.761 2.578 1.00 91.56 242 VAL A CA 1
ATOM 1821 C C . VAL A 1 242 ? -2.811 15.417 3.695 1.00 91.56 242 VAL A C 1
ATOM 1823 O O . VAL A 1 242 ? -3.081 14.513 4.482 1.00 91.56 242 VAL A O 1
ATOM 1826 N N . LEU A 1 243 ? -1.704 16.160 3.797 1.00 90.62 243 LEU A N 1
ATOM 1827 C CA . LEU A 1 243 ? -0.710 15.987 4.862 1.00 90.62 243 LEU A CA 1
ATOM 1828 C C . LEU A 1 243 ? -1.284 16.271 6.251 1.00 90.62 243 LEU A C 1
ATOM 1830 O O . LEU A 1 243 ? -1.066 15.497 7.179 1.00 90.62 243 LEU A O 1
ATOM 1834 N N . GLU A 1 244 ? -2.052 17.348 6.399 1.00 94.00 244 GLU A N 1
ATOM 1835 C CA . GLU A 1 244 ? -2.709 17.674 7.667 1.00 94.00 244 GLU A CA 1
ATOM 1836 C C . GLU A 1 244 ? -3.670 16.566 8.120 1.00 94.00 244 GLU A C 1
ATOM 1838 O O . GLU A 1 244 ? -3.668 16.187 9.294 1.00 94.00 244 GLU A O 1
ATOM 1843 N N . LEU A 1 245 ? -4.465 16.019 7.193 1.00 95.44 245 LEU A N 1
ATOM 1844 C CA . LEU A 1 245 ? -5.380 14.907 7.463 1.00 95.44 245 LEU A CA 1
ATOM 1845 C C . LEU A 1 245 ? -4.634 13.615 7.811 1.00 95.44 245 LEU A C 1
ATOM 1847 O O . LEU A 1 245 ? -5.056 12.902 8.720 1.00 95.44 245 LEU A O 1
ATOM 1851 N N . TRP A 1 246 ? -3.526 13.326 7.124 1.00 94.00 246 TRP A N 1
ATOM 1852 C CA . TRP A 1 246 ? -2.665 12.182 7.426 1.00 94.00 246 TRP A CA 1
ATOM 1853 C C . TRP A 1 246 ? -2.107 12.266 8.847 1.00 94.00 246 TRP A C 1
ATOM 1855 O O . TRP A 1 246 ? -2.252 11.334 9.635 1.00 94.00 246 TRP A O 1
ATOM 1865 N N . GLU A 1 247 ? -1.543 13.416 9.210 1.00 94.25 247 GLU A N 1
ATOM 1866 C CA . GLU A 1 247 ? -0.997 13.645 10.545 1.00 94.25 247 GLU A CA 1
ATOM 1867 C C . GLU A 1 247 ? -2.086 13.631 11.628 1.00 94.25 247 GLU A C 1
ATOM 1869 O O . GLU A 1 247 ? -1.858 13.153 12.741 1.00 94.25 247 GLU A O 1
ATOM 1874 N N . ALA A 1 248 ? -3.296 14.108 11.318 1.00 96.62 248 ALA A N 1
ATOM 1875 C CA . ALA A 1 248 ? -4.442 13.979 12.213 1.00 96.62 248 ALA A CA 1
ATOM 1876 C C . ALA A 1 248 ? -4.841 12.509 12.423 1.00 96.62 248 ALA A C 1
ATOM 1878 O O . ALA A 1 248 ? -5.041 12.098 13.567 1.00 96.62 248 ALA A O 1
ATOM 1879 N N . ALA A 1 249 ? -4.918 11.714 11.350 1.00 96.31 249 ALA A N 1
ATOM 1880 C CA . ALA A 1 249 ? -5.237 10.288 11.420 1.00 96.31 249 ALA A CA 1
ATOM 1881 C C . ALA A 1 249 ? -4.178 9.521 12.221 1.00 96.31 249 ALA A C 1
ATOM 1883 O O . ALA A 1 249 ? -4.522 8.782 13.139 1.00 96.31 249 ALA A O 1
ATOM 1884 N N . LYS A 1 250 ? -2.896 9.772 11.945 1.00 94.56 250 LYS A N 1
ATOM 1885 C CA . LYS A 1 250 ? -1.763 9.181 12.664 1.00 94.56 250 LYS A CA 1
ATOM 1886 C C . LYS A 1 250 ? -1.782 9.505 14.159 1.00 94.56 250 LYS A C 1
ATOM 1888 O O . LYS A 1 250 ? -1.505 8.638 14.972 1.00 94.56 250 LYS A O 1
ATOM 1893 N N . ARG A 1 251 ? -2.131 10.734 14.555 1.00 95.75 251 ARG A N 1
ATOM 1894 C CA . ARG A 1 251 ? -2.265 11.091 15.983 1.00 95.75 251 ARG A CA 1
ATOM 1895 C C . ARG A 1 251 ? -3.479 10.458 16.659 1.00 95.75 251 ARG A C 1
ATOM 1897 O O . ARG A 1 251 ? -3.449 10.241 17.866 1.00 95.75 251 ARG A O 1
ATOM 1904 N N . ALA A 1 252 ? -4.559 10.226 15.916 1.00 96.50 252 ALA A N 1
ATOM 1905 C CA . ALA A 1 252 ? -5.779 9.636 16.460 1.00 96.50 252 ALA A CA 1
ATOM 1906 C C . ALA A 1 252 ? -5.642 8.132 16.729 1.00 96.50 252 ALA A C 1
ATOM 1908 O O . ALA A 1 252 ? -6.386 7.593 17.550 1.00 96.50 252 ALA A O 1
ATOM 1909 N N . LEU A 1 253 ? -4.718 7.464 16.040 1.00 94.25 253 LEU A N 1
ATOM 1910 C CA . LEU A 1 253 ? -4.478 6.038 16.178 1.00 94.25 253 LEU A CA 1
ATOM 1911 C C . LEU A 1 253 ? -3.377 5.766 17.220 1.00 94.25 253 LEU A C 1
ATOM 1913 O O . LEU A 1 253 ? -2.361 6.460 17.250 1.00 94.25 253 LEU A O 1
ATOM 1917 N N . PRO A 1 254 ? -3.549 4.763 18.101 1.00 93.19 254 PRO A N 1
ATOM 1918 C CA . PRO A 1 254 ? -2.463 4.285 18.942 1.00 93.19 254 PRO A CA 1
ATOM 1919 C C . PRO A 1 254 ? -1.347 3.691 18.083 1.00 93.19 254 PRO A C 1
ATOM 1921 O O . PRO A 1 254 ? -1.601 3.168 16.998 1.00 93.19 254 PRO A O 1
ATOM 1924 N N . ALA A 1 255 ? -0.131 3.669 18.636 1.00 90.50 255 ALA A N 1
ATOM 1925 C CA . ALA A 1 255 ? 1.033 3.097 17.966 1.00 90.50 255 ALA A CA 1
ATOM 1926 C C . ALA A 1 255 ? 0.756 1.689 17.418 1.00 90.50 255 ALA A C 1
ATOM 1928 O O . ALA A 1 255 ? 1.167 1.417 16.311 1.00 90.50 255 ALA A O 1
ATOM 1929 N N . ALA A 1 256 ? -0.011 0.840 18.124 1.00 89.00 256 ALA A N 1
ATOM 1930 C CA . ALA A 1 256 ? -0.442 -0.512 17.701 1.00 89.00 256 ALA A CA 1
ATOM 1931 C C . ALA A 1 256 ? -1.124 -0.611 16.324 1.00 89.00 256 ALA A C 1
ATOM 1933 O O . ALA A 1 256 ? -1.281 -1.708 15.800 1.00 89.00 256 ALA A O 1
ATOM 1934 N N . LEU A 1 257 ? -1.560 0.509 15.748 1.00 91.25 257 LEU A N 1
ATOM 1935 C CA . LEU A 1 257 ? -2.178 0.567 14.424 1.00 91.25 257 LEU A CA 1
ATOM 1936 C C . LEU A 1 257 ? -1.258 1.203 13.374 1.00 91.25 257 LEU A C 1
ATOM 1938 O O . LEU A 1 257 ? -1.699 1.471 12.256 1.00 91.25 257 LEU A O 1
ATOM 1942 N N . HIS A 1 258 ? 0.005 1.455 13.719 1.00 91.12 258 HIS A N 1
ATOM 1943 C CA . HIS A 1 258 ? 1.040 1.986 12.840 1.00 91.12 258 HIS A CA 1
ATOM 1944 C C . HIS A 1 258 ? 1.915 0.832 12.352 1.00 91.12 258 HIS A C 1
ATOM 1946 O O . HIS A 1 258 ? 2.925 0.493 12.960 1.00 91.12 258 HIS A O 1
ATOM 1952 N N . VAL A 1 259 ? 1.520 0.215 11.242 1.00 86.69 259 VAL A N 1
ATOM 1953 C CA . VAL A 1 259 ? 2.190 -0.983 10.728 1.00 86.69 259 VAL A CA 1
ATOM 1954 C C . VAL A 1 259 ? 3.223 -0.634 9.666 1.00 86.69 259 VAL A C 1
ATOM 1956 O O . VAL A 1 259 ? 2.971 0.157 8.753 1.00 86.69 259 VAL A O 1
ATOM 1959 N N . HIS A 1 260 ? 4.388 -1.265 9.743 1.00 80.50 260 HIS A N 1
ATOM 1960 C CA . HIS A 1 260 ? 5.399 -1.231 8.688 1.00 80.50 260 HIS A CA 1
ATOM 1961 C C . HIS A 1 260 ? 5.359 -2.520 7.864 1.00 80.50 260 HIS A C 1
ATOM 1963 O O . HIS A 1 260 ? 4.644 -3.459 8.195 1.00 80.50 260 HIS A O 1
ATOM 1969 N N . LEU A 1 261 ? 6.100 -2.592 6.754 1.00 73.50 261 LEU A N 1
ATOM 1970 C CA . LEU A 1 261 ? 6.290 -3.891 6.106 1.00 73.50 261 LEU A CA 1
ATOM 1971 C C . LEU A 1 261 ? 7.153 -4.791 6.999 1.00 73.50 261 LEU A C 1
ATOM 1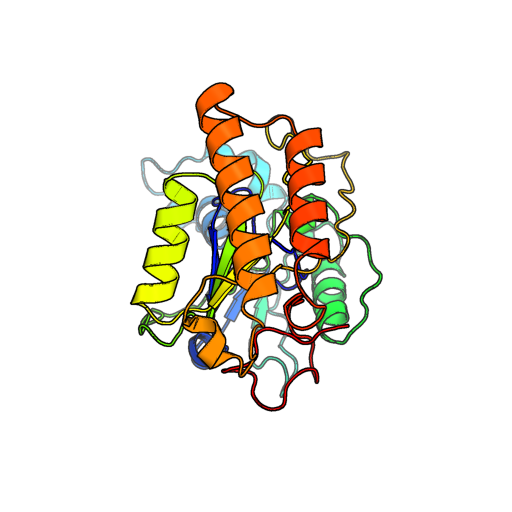973 O O . LEU A 1 261 ? 8.232 -4.334 7.386 1.00 73.50 261 LEU A O 1
ATOM 1977 N N . PRO A 1 262 ? 6.715 -6.033 7.284 1.00 71.25 262 PRO A N 1
ATOM 1978 C CA . PRO A 1 262 ? 7.468 -6.942 8.138 1.00 71.25 262 PRO A CA 1
ATOM 1979 C C . PRO A 1 262 ? 8.867 -7.218 7.571 1.00 71.25 262 PRO A C 1
ATOM 1981 O O . PRO A 1 262 ? 9.030 -7.485 6.377 1.00 71.25 262 PRO A O 1
ATOM 1984 N N . ALA A 1 263 ? 9.865 -7.144 8.446 1.00 69.19 263 ALA A N 1
ATOM 1985 C CA . ALA A 1 263 ? 11.254 -7.525 8.237 1.00 69.19 263 ALA A CA 1
ATOM 1986 C C . ALA A 1 263 ? 11.507 -8.974 8.661 1.00 69.19 263 ALA A C 1
ATOM 1988 O O . ALA A 1 263 ? 10.762 -9.539 9.461 1.00 69.19 263 ALA A O 1
ATOM 1989 N N . ALA A 1 264 ? 12.575 -9.581 8.134 1.00 66.00 264 ALA A N 1
ATOM 1990 C CA . ALA A 1 264 ? 13.006 -10.903 8.583 1.00 66.00 264 ALA A CA 1
ATOM 1991 C C . ALA A 1 264 ? 13.167 -10.915 10.118 1.00 66.00 264 ALA A C 1
ATOM 1993 O O . ALA A 1 264 ? 13.898 -10.093 10.660 1.00 66.00 264 ALA A O 1
ATOM 1994 N N . GLY A 1 265 ? 12.482 -11.834 10.804 1.00 70.56 265 GLY A N 1
ATOM 1995 C CA . GLY A 1 265 ? 12.494 -11.929 12.270 1.00 70.56 265 GLY A CA 1
ATOM 1996 C C . GLY A 1 265 ? 11.391 -11.154 13.003 1.00 70.56 265 GLY A C 1
ATOM 1997 O O . GLY A 1 265 ? 11.187 -11.419 14.183 1.00 70.56 265 GLY A O 1
ATOM 1998 N N . ASP A 1 266 ? 10.629 -10.288 12.328 1.00 70.69 266 ASP A N 1
ATOM 1999 C CA . ASP A 1 266 ? 9.546 -9.515 12.963 1.00 70.69 266 ASP A CA 1
ATOM 2000 C C . ASP A 1 266 ? 8.386 -10.397 13.448 1.00 70.69 266 ASP A C 1
ATOM 2002 O O . ASP A 1 266 ? 7.645 -10.031 14.357 1.00 70.69 266 ASP A O 1
ATOM 2006 N N . CYS A 1 267 ? 8.182 -11.557 12.822 1.00 74.75 267 CYS A N 1
ATOM 2007 C CA . CYS A 1 267 ? 7.007 -12.378 13.078 1.00 74.75 267 CYS A CA 1
ATOM 2008 C C . CYS A 1 267 ? 7.371 -13.859 13.177 1.00 74.75 267 CYS A C 1
ATOM 2010 O O . CYS A 1 267 ? 8.143 -14.382 12.371 1.00 74.75 267 CYS A O 1
ATOM 2012 N N . THR A 1 268 ? 6.749 -14.544 14.136 1.00 78.38 268 THR A N 1
ATOM 2013 C CA . THR A 1 268 ? 6.779 -16.009 14.248 1.00 78.38 268 THR A CA 1
ATOM 2014 C C . THR A 1 268 ? 5.903 -16.678 13.186 1.00 78.38 268 THR A C 1
ATOM 2016 O O . THR A 1 268 ? 6.268 -17.736 12.683 1.00 78.38 268 THR A O 1
ATOM 2019 N N . ASP A 1 269 ? 4.791 -16.041 12.795 1.00 80.31 269 ASP A N 1
ATOM 2020 C CA . ASP A 1 269 ? 3.927 -16.464 11.687 1.00 80.31 269 ASP A CA 1
ATOM 2021 C C . ASP A 1 269 ? 3.859 -15.397 10.583 1.00 80.31 269 ASP A C 1
ATOM 2023 O O . ASP A 1 269 ? 3.177 -14.375 10.686 1.00 80.31 269 ASP A O 1
ATOM 2027 N N . TRP A 1 270 ? 4.547 -15.664 9.478 1.00 76.06 270 TRP A N 1
ATOM 2028 C CA . TRP A 1 270 ? 4.608 -14.788 8.310 1.00 76.06 270 TRP A CA 1
ATOM 2029 C C . TRP A 1 270 ? 3.315 -14.716 7.489 1.00 76.06 270 TRP A C 1
ATOM 2031 O O . TRP A 1 270 ? 3.120 -13.761 6.720 1.00 76.06 270 TRP A O 1
ATOM 2041 N N . HIS A 1 271 ? 2.429 -15.700 7.633 1.00 74.75 271 HIS A N 1
ATOM 2042 C CA . HIS A 1 271 ? 1.171 -15.751 6.899 1.00 74.75 271 HIS A CA 1
ATOM 2043 C C . HIS A 1 271 ? 0.142 -14.794 7.497 1.00 74.75 271 HIS A C 1
ATOM 2045 O O . HIS A 1 271 ? -0.520 -14.080 6.742 1.00 74.75 271 HIS A O 1
ATOM 2051 N N . ALA A 1 272 ? 0.061 -14.722 8.827 1.00 75.56 272 ALA A N 1
ATOM 2052 C CA . ALA A 1 272 ? -0.871 -13.842 9.530 1.00 75.56 272 ALA A CA 1
ATOM 2053 C C . ALA A 1 272 ? -0.314 -12.429 9.793 1.00 75.56 272 ALA A C 1
ATOM 2055 O O . ALA A 1 272 ? -1.075 -11.475 9.931 1.00 75.56 272 ALA A O 1
ATOM 2056 N N . CYS A 1 273 ? 1.010 -12.262 9.843 1.00 78.88 273 CYS A N 1
ATOM 2057 C CA . CYS A 1 273 ? 1.611 -10.993 10.247 1.00 78.88 273 CYS A CA 1
ATOM 2058 C C . CYS A 1 273 ? 1.441 -9.869 9.215 1.00 78.88 273 CYS A C 1
ATOM 2060 O O . CYS A 1 273 ? 1.745 -10.047 8.030 1.00 78.88 273 CYS A O 1
ATOM 2062 N N . LEU A 1 274 ? 1.047 -8.677 9.670 1.00 79.25 274 LEU A N 1
ATOM 2063 C CA . LEU A 1 274 ? 0.980 -7.465 8.840 1.00 79.25 274 LEU A CA 1
ATOM 2064 C C . LEU A 1 274 ? 2.185 -6.526 9.009 1.00 79.25 274 LEU A C 1
ATOM 2066 O O . LEU A 1 274 ? 2.256 -5.526 8.296 1.00 79.25 274 LEU A O 1
ATOM 2070 N N . GLY A 1 275 ? 3.126 -6.877 9.893 1.00 72.44 275 GLY A N 1
ATOM 2071 C CA . GLY A 1 275 ? 4.247 -6.040 10.326 1.00 72.44 275 GLY A CA 1
ATOM 2072 C C . GLY A 1 275 ? 4.144 -5.641 11.794 1.00 72.44 275 GLY A C 1
ATOM 2073 O O . GLY A 1 275 ? 3.047 -5.610 12.351 1.00 72.44 275 GLY A O 1
ATOM 2074 N N . LEU A 1 276 ? 5.290 -5.370 12.420 1.00 63.91 276 LEU A N 1
ATOM 2075 C CA . LEU A 1 276 ? 5.362 -4.874 13.794 1.00 63.91 276 LEU A CA 1
ATOM 2076 C C . LEU A 1 276 ? 5.245 -3.343 13.854 1.00 63.91 276 LEU A C 1
ATOM 2078 O O . LEU A 1 276 ? 5.500 -2.636 12.872 1.00 63.91 276 LEU A O 1
ATOM 2082 N N . ASN A 1 277 ? 4.917 -2.856 15.052 1.00 52.03 277 ASN A N 1
ATOM 2083 C CA . ASN A 1 277 ? 5.283 -1.510 15.482 1.00 52.03 277 ASN A CA 1
ATOM 2084 C C . ASN A 1 277 ? 6.799 -1.426 15.648 1.00 52.03 277 ASN A C 1
ATOM 2086 O O . ASN A 1 277 ? 7.387 -2.312 16.270 1.00 52.03 277 ASN A O 1
ATOM 2090 N N . ALA A 1 278 ? 7.396 -0.339 15.168 1.00 46.16 278 ALA A N 1
ATOM 2091 C CA . ALA A 1 278 ? 8.643 0.150 15.749 1.00 46.16 278 ALA A CA 1
ATOM 2092 C C . ALA A 1 278 ? 8.346 0.884 17.067 1.00 46.16 278 ALA A C 1
ATOM 2094 O O . ALA A 1 278 ? 7.292 1.564 17.133 1.00 46.16 278 ALA A O 1
#